Protein AF-0000000083137103 (afdb_homodimer)

Sequence (340 aa):
MAEPFTTYKLIVLYMAKHSKETLTNSQISEFILDRDYTDYFQLQKVLSELVETELLRKRTISNSSYYEITEEGKKTLSYFEKELSGEIKNEVKDYLQTHGGQVQERILTPADYYTTPQGNYAVRCQIIEKDMTVLDLTLAAPSREAAQAMCHSWAKKSQDIYGMLMGELIMAEPFTTYKLIVLYMAKHSKETLTNSQISEFILDRDYTDYFQLQKVLSELVETELLRKRTISNSSYYEITEEGKKTLSYFEKELSGEIKNEVKDYLQTHGGQVQERILTPADYYTTPQGNYAVRCQIIEKDMTVLDLTLAAPSREAAQAMCHSWAKKSQDIYGMLMGELI

pLDDT: mean 86.18, std 11.19, range [37.56, 97.69]

Organism: NCBI:txid40520

Nearest PDB structures (foldseek):
  7wjp-assembly1_A-2  TM=7.678E-01  e=1.258E-02  Listeria monocytogenes
  1tbx-assembly1_B  TM=6.871E-01  e=1.493E-02  Sulfolobus spindle-shaped virus 1
  2mh2-assembly1_A  TM=8.495E-01  e=2.302E-01  Mus musculus
  1sd4-assembly1_B  TM=5.311E-01  e=1.230E-01  Staphylococcus aureus
  2oqg-assembly1_D  TM=5.118E-01  e=1.459E-01  Rhodococcus jostii RHA1

Radius of gyration: 23.37 Å; Cα contacts (8 Å, |Δi|>4): 542; chains: 2; bounding box: 33×70×51 Å

Structure (mmCIF, N/CA/C/O backbone):
data_AF-0000000083137103-model_v1
#
loop_
_entity.id
_entity.type
_entity.pdbx_description
1 polymer 'DUF4364 family protein'
#
loop_
_atom_site.group_PDB
_atom_site.id
_atom_site.type_symbol
_atom_site.label_atom_id
_atom_site.label_alt_id
_atom_site.label_comp_id
_atom_site.label_asym_id
_atom_site.label_entity_id
_atom_site.label_seq_id
_atom_site.pdbx_PDB_ins_code
_atom_site.Cartn_x
_atom_site.Cartn_y
_atom_site.Cartn_z
_atom_site.occupancy
_atom_site.B_iso_or_equiv
_atom_site.auth_seq_id
_atom_site.auth_comp_id
_atom_site.auth_asym_id
_atom_site.auth_atom_id
_atom_site.pdbx_PDB_model_num
ATOM 1 N N . MET A 1 1 ? 17.897 21.725 24.713 1 37.56 1 MET A N 1
ATOM 2 C CA . MET A 1 1 ? 17.231 21.478 23.438 1 37.56 1 MET A CA 1
ATOM 3 C C . MET A 1 1 ? 16.254 20.312 23.551 1 37.56 1 MET A C 1
ATOM 5 O O . MET A 1 1 ? 16.553 19.307 24.198 1 37.56 1 MET A O 1
ATOM 9 N N . ALA A 1 2 ? 15.038 20.541 23.509 1 51.67 2 ALA A N 1
ATOM 10 C CA . ALA A 1 2 ? 14.084 19.468 23.774 1 51.67 2 ALA A CA 1
ATOM 11 C C . ALA A 1 2 ? 14.399 18.234 22.933 1 51.67 2 ALA A C 1
ATOM 13 O O . ALA A 1 2 ? 14.958 18.346 21.84 1 51.67 2 ALA A O 1
ATOM 14 N N . GLU A 1 3 ? 14.355 17.095 23.483 1 68.05 3 GLU A N 1
ATOM 15 C CA . GLU A 1 3 ? 14.537 15.832 22.774 1 68.05 3 GLU A CA 1
ATOM 16 C C . GLU A 1 3 ? 13.727 15.804 21.481 1 68.05 3 GLU A C 1
ATOM 18 O O . GLU A 1 3 ? 12.644 16.388 21.407 1 68.05 3 GLU A O 1
ATOM 23 N N . PRO A 1 4 ? 14.335 15.412 20.474 1 72.51 4 PRO A N 1
ATOM 24 C CA . PRO A 1 4 ? 13.695 15.41 19.157 1 72.51 4 PRO A CA 1
ATOM 25 C C . PRO A 1 4 ? 12.233 14.973 19.213 1 72.51 4 PRO A C 1
ATOM 27 O O . PRO A 1 4 ? 11.376 15.585 18.569 1 72.51 4 PRO A O 1
ATOM 30 N N . PHE A 1 5 ? 11.963 14.071 20.04 1 76.57 5 PHE A N 1
ATOM 31 C CA . PHE A 1 5 ? 10.604 13.557 20.161 1 76.57 5 PHE A CA 1
ATOM 32 C C . PHE A 1 5 ? 9.678 14.609 20.761 1 76.57 5 PHE A C 1
ATOM 34 O O . PHE A 1 5 ? 8.535 14.758 20.326 1 76.57 5 PHE A O 1
ATOM 41 N N . THR A 1 6 ? 10.203 15.397 21.667 1 84.8 6 THR A N 1
ATOM 42 C CA . THR A 1 6 ? 9.419 16.443 22.315 1 84.8 6 THR A CA 1
ATOM 43 C C . THR A 1 6 ? 9.142 17.589 21.346 1 84.8 6 THR A C 1
ATOM 45 O O . THR A 1 6 ? 8.046 18.154 21.341 1 84.8 6 THR A O 1
ATOM 48 N N . THR A 1 7 ? 10.09 17.805 20.604 1 88.07 7 THR A N 1
ATOM 49 C CA . THR A 1 7 ? 9.953 18.88 19.627 1 88.07 7 THR A CA 1
ATOM 50 C C . THR A 1 7 ? 8.865 18.55 18.61 1 88.07 7 THR A C 1
ATOM 52 O O . THR A 1 7 ? 8.044 19.405 18.271 1 88.07 7 THR A O 1
ATOM 55 N N . TYR A 1 8 ? 8.867 17.339 18.197 1 90.34 8 TYR A N 1
ATOM 56 C CA . TYR A 1 8 ? 7.879 16.901 17.218 1 90.34 8 TYR A CA 1
ATOM 57 C C . TYR A 1 8 ? 6.47 16.973 17.795 1 90.34 8 TYR A C 1
ATOM 59 O O . TYR A 1 8 ? 5.528 17.366 17.102 1 90.34 8 TYR A O 1
ATOM 67 N N . LYS A 1 9 ? 6.404 16.647 19.017 1 93.61 9 LYS A N 1
ATOM 68 C CA . LYS A 1 9 ? 5.116 16.73 19.7 1 93.61 9 LYS A CA 1
ATOM 69 C C . LYS A 1 9 ? 4.614 18.17 19.752 1 93.61 9 LYS A C 1
ATOM 71 O O . LYS A 1 9 ? 3.434 18.431 19.508 1 93.61 9 LYS A O 1
ATOM 76 N N . LEU A 1 10 ? 5.461 19 20.068 1 94.67 10 LEU A N 1
ATOM 77 C CA . LEU A 1 10 ? 5.104 20.411 20.173 1 94.67 10 LEU A CA 1
ATOM 78 C C . LEU A 1 10 ? 4.677 20.966 18.819 1 94.67 10 LEU A C 1
ATOM 80 O O . LEU A 1 10 ? 3.752 21.778 18.74 1 94.67 10 LEU A O 1
ATOM 84 N N . ILE A 1 11 ? 5.353 20.522 17.826 1 94.92 11 ILE A N 1
ATOM 85 C CA . ILE A 1 11 ? 5.012 20.977 16.483 1 94.92 11 ILE A CA 1
ATOM 86 C C . ILE A 1 11 ? 3.59 20.54 16.136 1 94.92 11 ILE A C 1
ATOM 88 O O . ILE A 1 11 ? 2.787 21.342 15.653 1 94.92 11 ILE A O 1
ATOM 92 N N . VAL A 1 12 ? 3.279 19.313 16.382 1 95.07 12 VAL A N 1
ATOM 93 C CA . VAL A 1 12 ? 1.962 18.758 16.086 1 95.07 12 VAL A CA 1
ATOM 94 C C . VAL A 1 12 ? 0.894 19.51 16.877 1 95.07 12 VAL A C 1
ATOM 96 O O . VAL A 1 12 ? -0.152 19.869 16.333 1 95.07 12 VAL A O 1
ATOM 99 N N . LEU A 1 13 ? 1.145 19.752 18.146 1 95.84 13 LEU A N 1
ATOM 100 C CA . LEU A 1 13 ? 0.209 20.488 18.988 1 95.84 13 LEU A CA 1
ATOM 101 C C . LEU A 1 13 ? 0.005 21.905 18.464 1 95.84 13 LEU A C 1
ATOM 103 O O . LEU A 1 13 ? -1.116 22.418 18.466 1 95.84 13 LEU A O 1
ATOM 107 N N . TYR A 1 14 ? 1.054 22.465 18.087 1 95.5 14 TYR A N 1
ATOM 108 C CA . TYR A 1 14 ? 0.992 23.821 17.554 1 95.5 14 TYR A CA 1
ATOM 109 C C . TYR A 1 14 ? 0.159 23.869 16.279 1 95.5 14 TYR A C 1
ATOM 111 O O . TYR A 1 14 ? -0.639 24.789 16.085 1 95.5 14 TYR A O 1
ATOM 119 N N . MET A 1 15 ? 0.353 22.914 15.382 1 94.02 15 MET A N 1
ATOM 120 C CA . MET A 1 15 ? -0.441 22.805 14.161 1 94.02 15 MET A CA 1
ATOM 121 C C . MET A 1 15 ? -1.925 22.672 14.487 1 94.02 15 MET A C 1
ATOM 123 O O . MET A 1 15 ? -2.757 23.371 13.907 1 94.02 15 MET A O 1
ATOM 127 N N . ALA A 1 16 ? -2.217 21.762 15.364 1 92.92 16 ALA A N 1
ATOM 128 C CA . ALA A 1 16 ? -3.604 21.482 15.73 1 92.92 16 ALA A CA 1
ATOM 129 C C . ALA A 1 16 ? -4.267 22.71 16.347 1 92.92 16 ALA A C 1
ATOM 131 O O . ALA A 1 16 ? -5.446 22.976 16.102 1 92.92 16 ALA A O 1
ATOM 132 N N . LYS A 1 17 ? -3.562 23.431 17.13 1 93.44 17 LYS A N 1
ATOM 133 C CA . LYS A 1 17 ? -4.086 24.622 17.792 1 93.44 17 LYS A CA 1
ATOM 134 C C . LYS A 1 17 ? -4.43 25.709 16.777 1 93.44 17 LYS A C 1
ATOM 136 O O . LYS A 1 17 ? -5.405 26.443 16.951 1 93.44 17 LYS A O 1
ATOM 141 N N . HIS A 1 18 ? -3.689 25.789 15.779 1 90.69 18 HIS A N 1
ATOM 142 C CA . HIS A 1 18 ? -3.819 26.927 14.877 1 90.69 18 HIS A CA 1
ATOM 143 C C . HIS A 1 18 ? -4.565 26.539 13.605 1 90.69 18 HIS A C 1
ATOM 145 O O . HIS A 1 18 ? -4.746 27.367 12.708 1 90.69 18 HIS A O 1
ATOM 151 N N . SER A 1 19 ? -4.844 25.294 13.548 1 87.71 19 SER A N 1
ATOM 152 C CA . SER A 1 19 ? -5.663 24.871 12.417 1 87.71 19 SER A CA 1
ATOM 153 C C . SER A 1 19 ? -7.117 25.295 12.598 1 87.71 19 SER A C 1
ATOM 155 O O . SER A 1 19 ? -7.647 25.252 13.71 1 87.71 19 SER A O 1
ATOM 157 N N . LYS A 1 20 ? -7.658 25.84 11.62 1 76.91 20 LYS A N 1
ATOM 158 C CA . LYS A 1 20 ? -9.053 26.266 11.681 1 76.91 20 LYS A CA 1
ATOM 159 C C . LYS A 1 20 ? -9.993 25.066 11.744 1 76.91 20 LYS A C 1
ATOM 161 O O . LYS A 1 20 ? -11.105 25.168 12.266 1 76.91 20 LYS A O 1
ATOM 166 N N . GLU A 1 21 ? -9.56 24.017 11.255 1 76.79 21 GLU A N 1
ATOM 167 C CA . GLU A 1 21 ? -10.34 22.783 11.226 1 76.79 21 GLU A CA 1
ATOM 168 C C . GLU A 1 21 ? -9.527 21.605 11.755 1 76.79 21 GLU A C 1
ATOM 170 O O . GLU A 1 21 ? -8.363 21.764 12.128 1 76.79 21 GLU A O 1
ATOM 175 N N . THR A 1 22 ? -10.151 20.428 11.872 1 82.37 22 THR A N 1
ATOM 176 C CA . THR A 1 22 ? -9.458 19.213 12.284 1 82.37 22 THR A CA 1
ATOM 177 C C . THR A 1 22 ? -8.374 18.839 11.277 1 82.37 22 THR A C 1
ATOM 179 O O . THR A 1 22 ? -8.502 19.127 10.085 1 82.37 22 THR A O 1
ATOM 182 N N . LEU A 1 23 ? -7.282 18.349 11.819 1 85.93 23 LEU A N 1
ATOM 183 C CA . LEU A 1 23 ? -6.172 17.946 10.963 1 85.93 23 LEU A CA 1
ATOM 184 C C . LEU A 1 23 ? -6.229 16.451 10.667 1 85.93 23 LEU A C 1
ATOM 186 O O . LEU A 1 23 ? -6.524 15.649 11.555 1 85.93 23 LEU A O 1
ATOM 190 N N . THR A 1 24 ? -6.028 16.198 9.408 1 81.79 24 THR A N 1
ATOM 191 C CA . THR A 1 24 ? -5.92 14.788 9.049 1 81.79 24 THR A CA 1
ATOM 192 C C . THR A 1 24 ? -4.485 14.296 9.216 1 81.79 24 THR A C 1
ATOM 194 O O . THR A 1 24 ? -3.552 15.099 9.286 1 81.79 24 THR A O 1
ATOM 197 N N . ASN A 1 25 ? -4.329 12.981 9.277 1 81.88 25 ASN A N 1
ATOM 198 C CA . ASN A 1 25 ? -3.002 12.378 9.319 1 81.88 25 ASN A CA 1
ATOM 199 C C . ASN A 1 25 ? -2.158 12.796 8.118 1 81.8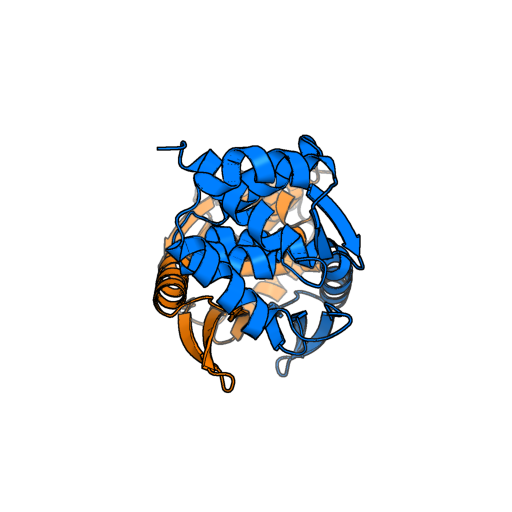8 25 ASN A C 1
ATOM 201 O O . ASN A 1 25 ? -0.958 13.043 8.253 1 81.88 25 ASN A O 1
ATOM 205 N N . SER A 1 26 ? -2.755 12.902 6.995 1 78.37 26 SER A N 1
ATOM 206 C CA . SER A 1 26 ? -2.043 13.242 5.767 1 78.37 26 SER A CA 1
ATOM 207 C C . SER A 1 26 ? -1.485 14.66 5.827 1 78.37 26 SER A C 1
ATOM 209 O O . SER A 1 26 ? -0.371 14.914 5.363 1 78.37 26 SER A O 1
ATOM 211 N N . GLN A 1 27 ? -2.216 15.548 6.331 1 80.85 27 GLN A N 1
ATOM 212 C CA . GLN A 1 27 ? -1.778 16.935 6.455 1 80.85 27 GLN A CA 1
ATOM 213 C C . GLN A 1 27 ? -0.593 17.054 7.409 1 80.85 27 GLN A C 1
ATOM 215 O O . GLN A 1 27 ? 0.398 17.718 7.097 1 80.85 27 GLN A O 1
ATOM 220 N N . ILE A 1 28 ? -0.77 16.383 8.496 1 88.29 28 ILE A N 1
ATOM 221 C CA . ILE A 1 28 ? 0.303 16.421 9.483 1 88.29 28 ILE A CA 1
ATOM 222 C C . ILE A 1 28 ? 1.557 15.766 8.909 1 88.29 28 ILE A C 1
ATOM 224 O O . ILE A 1 28 ? 2.655 16.318 9.01 1 88.29 28 ILE A O 1
ATOM 228 N N . SER A 1 29 ? 1.404 14.689 8.3 1 84.48 29 SER A N 1
ATOM 229 C CA . SER A 1 29 ? 2.511 13.934 7.722 1 84.48 29 SER A CA 1
ATOM 230 C C . SER A 1 29 ? 3.208 14.729 6.623 1 84.48 29 SER A C 1
ATOM 232 O O . SER A 1 29 ? 4.439 14.76 6.558 1 84.48 29 SER A O 1
ATOM 234 N N . GLU A 1 30 ? 2.464 15.316 5.798 1 81.25 30 GLU A N 1
ATOM 235 C CA . GLU A 1 30 ? 3.039 16.107 4.714 1 81.25 30 GLU A CA 1
ATOM 236 C C . GLU A 1 30 ? 3.958 17.198 5.254 1 81.25 30 GLU A C 1
ATOM 238 O O . GLU A 1 30 ? 5.069 17.386 4.753 1 81.25 30 GLU A O 1
ATOM 243 N N . PHE A 1 31 ? 3.507 17.907 6.225 1 86.17 31 PHE A N 1
ATOM 244 C CA . PHE A 1 31 ? 4.275 19.006 6.798 1 86.17 31 PHE A CA 1
ATOM 245 C C . PHE A 1 31 ? 5.554 18.491 7.448 1 86.17 31 PHE A C 1
ATOM 247 O O . PHE A 1 31 ? 6.64 19.015 7.193 1 86.17 31 PHE A O 1
ATOM 254 N N . ILE A 1 32 ? 5.443 17.504 8.279 1 88.52 32 ILE A N 1
ATOM 255 C CA . ILE A 1 32 ? 6.538 17 9.101 1 88.52 32 ILE A CA 1
ATOM 256 C C . ILE A 1 32 ? 7.563 16.292 8.219 1 88.52 32 ILE A C 1
ATOM 258 O O . ILE A 1 32 ? 8.77 16.478 8.387 1 88.52 32 ILE A O 1
ATOM 262 N N . LEU A 1 33 ? 7.115 15.593 7.313 1 81.58 33 LEU A N 1
ATOM 263 C CA . LEU A 1 33 ? 7.996 14.78 6.483 1 81.58 33 LEU A CA 1
ATOM 264 C C . LEU A 1 33 ? 8.695 15.636 5.431 1 81.58 33 LEU A C 1
ATOM 266 O O . LEU A 1 33 ? 9.866 15.411 5.119 1 81.58 33 LEU A O 1
ATOM 270 N N . ASP A 1 34 ? 8.042 16.562 4.929 1 77.73 34 ASP A N 1
ATOM 271 C CA . ASP A 1 34 ? 8.607 17.45 3.917 1 77.73 34 ASP A CA 1
ATOM 272 C C . ASP A 1 34 ? 9.808 18.216 4.469 1 77.73 34 ASP A C 1
ATOM 274 O O . ASP A 1 34 ? 10.746 18.525 3.731 1 77.73 34 ASP A O 1
ATOM 278 N N . ARG A 1 35 ? 9.689 18.449 5.656 1 82.4 35 ARG A N 1
ATOM 279 C CA . ARG A 1 35 ? 10.738 19.253 6.275 1 82.4 35 ARG A CA 1
ATOM 280 C C . ARG A 1 35 ? 11.744 18.371 7.007 1 82.4 35 ARG A C 1
ATOM 282 O O . ARG A 1 35 ? 12.652 18.875 7.67 1 82.4 35 ARG A O 1
ATOM 289 N N . ASP A 1 36 ? 11.56 17.121 6.908 1 80.35 36 ASP A N 1
ATOM 290 C CA . ASP A 1 36 ? 12.463 16.094 7.42 1 80.35 36 ASP A CA 1
ATOM 291 C C . ASP A 1 36 ? 12.634 16.216 8.932 1 80.35 36 ASP A C 1
ATOM 293 O O . ASP A 1 36 ? 13.743 16.073 9.45 1 80.35 36 ASP A O 1
ATOM 297 N N . TYR A 1 37 ? 11.565 16.621 9.506 1 82.71 37 TYR A N 1
ATOM 298 C CA . TYR A 1 37 ? 11.629 16.656 10.963 1 82.71 37 TYR A CA 1
ATOM 299 C C . TYR A 1 37 ? 11.763 15.251 11.537 1 82.71 37 TYR A C 1
ATOM 301 O O . TYR A 1 37 ? 12.477 15.04 12.52 1 82.71 37 TYR A O 1
ATOM 309 N N . THR A 1 38 ? 11.102 14.355 10.978 1 84.68 38 THR A N 1
ATOM 310 C CA . THR A 1 38 ? 11.159 12.947 11.355 1 84.68 38 THR A CA 1
ATOM 311 C C . THR A 1 38 ? 10.596 12.066 10.243 1 84.68 38 THR A C 1
ATOM 313 O O . THR A 1 38 ? 10.258 12.559 9.165 1 84.68 38 THR A O 1
ATOM 316 N N . ASP A 1 39 ? 10.63 10.763 10.538 1 80.39 39 ASP A N 1
ATOM 317 C CA . ASP A 1 39 ? 10.067 9.852 9.547 1 80.39 39 ASP A CA 1
ATOM 318 C C . ASP A 1 39 ? 8.65 9.431 9.931 1 80.39 39 ASP A C 1
ATOM 320 O O . ASP A 1 39 ? 8.161 9.785 11.005 1 80.39 39 ASP A O 1
ATOM 324 N N . TYR A 1 40 ? 7.949 8.832 8.936 1 79.66 40 TYR A N 1
ATOM 325 C CA . TYR A 1 40 ? 6.534 8.511 9.085 1 79.66 40 TYR A CA 1
ATOM 326 C C . TYR A 1 40 ? 6.298 7.645 10.317 1 79.66 40 TYR A C 1
ATOM 328 O O . TYR A 1 40 ? 5.367 7.891 11.087 1 79.66 40 TYR A O 1
ATOM 336 N N . PHE A 1 41 ? 7.159 6.671 10.539 1 77.05 41 PHE A N 1
ATOM 337 C CA . PHE A 1 41 ? 6.978 5.747 11.652 1 77.05 41 PHE A CA 1
ATOM 338 C C . PHE A 1 41 ? 7.047 6.483 12.984 1 77.05 41 PHE A C 1
ATOM 340 O O . PHE A 1 41 ? 6.216 6.26 13.867 1 77.05 41 PHE A O 1
ATOM 347 N N . GLN A 1 42 ? 8.007 7.305 13.106 1 84.42 42 GLN A N 1
ATOM 348 C CA . GLN A 1 42 ? 8.17 8.081 14.331 1 84.42 42 GLN A CA 1
ATOM 349 C C . GLN A 1 42 ? 7.008 9.05 14.526 1 84.42 42 GLN A C 1
ATOM 351 O O . GLN A 1 42 ? 6.568 9.282 15.655 1 84.42 42 GLN A O 1
ATOM 356 N N . LEU A 1 43 ? 6.523 9.597 13.461 1 90.29 43 LEU A N 1
ATOM 357 C CA . LEU A 1 43 ? 5.387 10.507 13.548 1 90.29 43 LEU A CA 1
ATOM 358 C C . LEU A 1 43 ? 4.148 9.782 14.063 1 90.29 43 LEU A C 1
ATOM 360 O O . LEU A 1 43 ? 3.393 10.329 14.87 1 90.29 43 LEU A O 1
ATOM 364 N N . GLN A 1 44 ? 3.974 8.573 13.605 1 85.28 44 GLN A N 1
ATOM 365 C CA . GLN A 1 44 ? 2.813 7.805 14.044 1 85.28 44 GLN A CA 1
ATOM 366 C C . GLN A 1 44 ? 2.864 7.54 15.546 1 85.28 44 GLN A C 1
ATOM 368 O O . GLN A 1 44 ? 1.838 7.597 16.227 1 85.28 44 GLN A O 1
ATOM 373 N N . LYS A 1 45 ? 4.026 7.275 16.015 1 87.37 45 LYS A N 1
ATOM 374 C CA . LYS A 1 45 ? 4.222 7.088 17.45 1 87.37 45 LYS A CA 1
ATOM 375 C C . LYS A 1 45 ? 3.893 8.364 18.22 1 87.37 45 LYS A C 1
ATOM 377 O O . LYS A 1 45 ? 3.268 8.31 19.281 1 87.37 45 LYS A O 1
ATOM 382 N N . VAL A 1 46 ? 4.29 9.431 17.677 1 93.14 46 VAL A N 1
ATOM 383 C CA . VAL A 1 46 ? 4.036 10.735 18.281 1 93.14 46 VAL A CA 1
ATOM 384 C C . VAL A 1 46 ? 2.531 10.981 18.365 1 93.14 46 VAL A C 1
ATOM 386 O O . VAL A 1 46 ? 2.016 11.359 19.42 1 93.14 46 VAL A O 1
ATOM 389 N N . LEU A 1 47 ? 1.822 10.758 17.299 1 92.63 47 LEU A N 1
ATOM 390 C CA . LEU A 1 47 ? 0.382 10.987 17.254 1 92.63 47 LEU A CA 1
ATOM 391 C C . LEU A 1 47 ? -0.346 10.065 18.226 1 92.63 47 LEU A C 1
ATOM 393 O O . LEU A 1 47 ? -1.264 10.495 18.927 1 92.63 47 LEU A O 1
ATOM 397 N N . SER A 1 48 ? 0.051 8.839 18.247 1 90.98 48 SER A N 1
ATOM 398 C CA . SER A 1 48 ? -0.545 7.869 19.16 1 90.98 48 SER A CA 1
ATOM 399 C C . SER A 1 48 ? -0.339 8.279 20.614 1 90.98 48 SER A C 1
ATOM 401 O O . SER A 1 48 ? -1.26 8.181 21.428 1 90.98 48 SER A O 1
ATOM 403 N N . GLU A 1 49 ? 0.821 8.704 20.919 1 94.77 49 GLU A N 1
ATOM 404 C CA . GLU A 1 49 ? 1.132 9.131 22.28 1 94.77 49 GLU A CA 1
ATOM 405 C C . GLU A 1 49 ? 0.313 10.357 22.675 1 94.77 49 GLU A C 1
ATOM 407 O O . GLU A 1 49 ? -0.174 10.447 23.803 1 94.77 49 GLU A O 1
ATOM 412 N N . LEU A 1 50 ? 0.191 11.289 21.807 1 96.16 50 LEU A N 1
A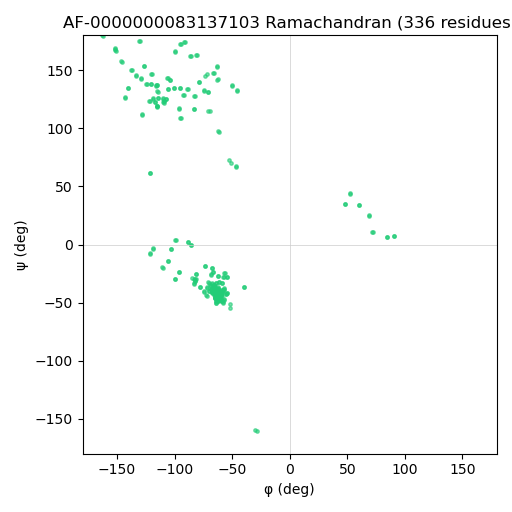TOM 413 C CA . LEU A 1 50 ? -0.563 12.508 22.077 1 96.16 50 LEU A CA 1
ATOM 414 C C . LEU A 1 50 ? -2.039 12.197 22.3 1 96.16 50 LEU A C 1
ATOM 416 O O . LEU A 1 50 ? -2.7 12.852 23.109 1 96.16 50 LEU A O 1
ATOM 420 N N . VAL A 1 51 ? -2.528 11.171 21.598 1 95.18 51 VAL A N 1
ATOM 421 C CA . VAL A 1 51 ? -3.913 10.748 21.78 1 95.18 51 VAL A CA 1
ATOM 422 C C . VAL A 1 51 ? -4.054 9.994 23.1 1 95.18 51 VAL A C 1
ATOM 424 O O . VAL A 1 51 ? -4.999 10.229 23.858 1 95.18 51 VAL A O 1
ATOM 427 N N . GLU A 1 52 ? -3.087 9.196 23.37 1 94.85 52 GLU A N 1
ATOM 428 C CA . GLU A 1 52 ? -3.112 8.395 24.59 1 94.85 52 GLU A CA 1
ATOM 429 C C . GLU A 1 52 ? -3.035 9.278 25.832 1 94.85 52 GLU A C 1
ATOM 431 O O . GLU A 1 52 ? -3.646 8.971 26.858 1 94.85 52 GLU A O 1
ATOM 436 N N . THR A 1 53 ? -2.265 10.296 25.72 1 94.99 53 THR A N 1
ATOM 437 C CA . THR A 1 53 ? -2.089 11.195 26.855 1 94.99 53 THR A CA 1
ATOM 438 C C . THR A 1 53 ? -3.158 12.284 26.853 1 94.99 53 THR A C 1
ATOM 440 O O . THR A 1 53 ? -3.075 13.244 27.623 1 94.99 53 THR A O 1
ATOM 443 N N . GLU A 1 54 ? -4.082 12.221 25.888 1 95.97 54 GLU A N 1
ATOM 444 C CA . GLU A 1 54 ? -5.269 13.064 25.782 1 95.97 54 GLU A CA 1
ATOM 445 C C . GLU A 1 54 ? -4.894 14.506 25.449 1 95.97 54 GLU A C 1
ATOM 447 O O . GLU A 1 54 ? -5.565 15.444 25.884 1 95.97 54 GLU A O 1
ATOM 452 N N . LEU A 1 55 ? -3.789 14.696 24.867 1 96.51 55 LEU A N 1
ATOM 453 C CA . LEU A 1 55 ? -3.415 16.021 24.384 1 96.51 55 LEU A CA 1
ATOM 454 C C . LEU A 1 55 ? -4.024 16.291 23.012 1 96.51 55 LEU A C 1
ATOM 456 O O . LEU A 1 55 ? -4.22 17.448 22.632 1 96.51 55 LEU A O 1
ATOM 460 N N . LEU A 1 56 ? -4.203 15.207 22.297 1 96.11 56 LEU A N 1
ATOM 461 C CA . LEU A 1 56 ? -4.962 15.223 21.051 1 96.11 56 LEU A CA 1
ATOM 462 C C . LEU A 1 56 ? -6.166 14.291 21.137 1 96.11 56 LEU A C 1
ATOM 464 O O . LEU A 1 56 ? -6.146 13.31 21.883 1 96.11 56 LEU A O 1
ATOM 468 N N . ARG A 1 57 ? -7.217 14.699 20.451 1 94.29 57 ARG A N 1
ATOM 469 C CA . ARG A 1 57 ? -8.367 13.826 20.239 1 94.29 57 ARG A CA 1
ATOM 470 C C . ARG A 1 57 ? -8.431 13.347 18.792 1 94.29 57 ARG A C 1
ATOM 472 O O . ARG A 1 57 ? -8.299 14.146 17.862 1 94.29 57 ARG A O 1
ATOM 479 N N . LYS A 1 58 ? -8.484 12.033 18.702 1 90.59 58 LYS A N 1
ATOM 480 C CA . LYS A 1 58 ? -8.631 11.415 17.388 1 90.59 58 LYS A CA 1
ATOM 481 C C . LYS A 1 58 ? -10.092 11.083 17.097 1 90.59 58 LYS A C 1
ATOM 483 O O . LYS A 1 58 ? -10.76 10.437 17.908 1 90.59 58 LYS A O 1
ATOM 488 N N . ARG A 1 59 ? -10.609 11.708 16.104 1 84.95 59 ARG A N 1
ATOM 489 C CA . ARG A 1 59 ? -11.942 11.363 15.623 1 84.95 59 ARG A CA 1
ATOM 490 C C . ARG A 1 59 ? -11.873 10.667 14.268 1 84.95 59 ARG A C 1
ATOM 492 O O . ARG A 1 59 ? -11.132 11.097 13.381 1 84.95 59 ARG A O 1
ATOM 499 N N . THR A 1 60 ? -12.41 9.503 14.281 1 75.33 60 THR A N 1
ATOM 500 C CA . THR A 1 60 ? -12.43 8.769 13.021 1 75.33 60 THR A CA 1
ATOM 501 C C . THR A 1 60 ? -13.748 8.993 12.285 1 75.33 60 THR A C 1
ATOM 503 O O . THR A 1 60 ? -14.819 8.692 12.815 1 75.33 60 THR A O 1
ATOM 506 N N . ILE A 1 61 ? -13.732 9.718 11.222 1 68.98 61 ILE A N 1
ATOM 507 C CA . ILE A 1 61 ? -14.902 9.925 10.375 1 68.98 61 ILE A CA 1
ATOM 508 C C . ILE A 1 61 ? -14.711 9.2 9.045 1 68.98 61 ILE A C 1
ATOM 510 O O . ILE A 1 61 ? -13.781 9.504 8.293 1 68.98 61 ILE A O 1
ATOM 514 N N . SER A 1 62 ? -15.662 8.323 8.646 1 66.28 62 SER A N 1
ATOM 515 C CA . SER A 1 62 ? -15.602 7.58 7.391 1 66.28 62 SER A CA 1
ATOM 516 C C . SER A 1 62 ? -14.234 6.935 7.195 1 66.28 62 SER A C 1
ATOM 518 O O . SER A 1 62 ? -13.602 7.113 6.152 1 66.28 62 SER A O 1
ATOM 520 N N . ASN A 1 63 ? -13.555 6.477 8.236 1 65.16 63 ASN A N 1
ATOM 521 C CA . ASN A 1 63 ? -12.315 5.708 8.226 1 65.16 63 ASN A CA 1
ATOM 522 C C . ASN A 1 63 ? -11.093 6.617 8.119 1 65.16 63 ASN A C 1
ATOM 524 O O . ASN A 1 63 ? -9.984 6.145 7.864 1 65.16 63 ASN A O 1
ATOM 528 N N . SER A 1 64 ? -11.368 7.86 8.195 1 69.2 64 SER A N 1
ATOM 529 C CA . SER A 1 64 ? -10.264 8.812 8.255 1 69.2 64 SER A CA 1
ATOM 530 C C . SER A 1 64 ? -10.067 9.343 9.671 1 69.2 64 SER A C 1
ATOM 532 O O . SER A 1 64 ? -11.035 9.51 10.416 1 69.2 64 SER A O 1
ATOM 534 N N . SER A 1 65 ? -8.795 9.458 9.905 1 75.99 65 SER A N 1
ATOM 535 C CA . SER A 1 65 ? -8.462 9.971 11.229 1 75.99 65 SER A CA 1
ATOM 536 C C . SER A 1 65 ? -8.312 11.489 11.213 1 75.99 65 SER A C 1
ATOM 538 O O . SER A 1 65 ? -7.608 12.039 10.364 1 75.99 65 SER A O 1
ATOM 540 N N . TYR A 1 66 ? -9.016 12.136 12.125 1 83.47 66 TYR A N 1
ATOM 541 C CA . TYR A 1 66 ? -8.93 13.573 12.36 1 83.47 66 TYR A CA 1
ATOM 542 C C . TYR A 1 66 ? -8.395 13.867 13.756 1 83.47 66 TYR A C 1
ATOM 544 O O . TYR A 1 66 ? -8.768 13.199 14.724 1 83.47 66 TYR A O 1
ATOM 552 N N . TYR A 1 67 ? -7.507 14.83 13.716 1 89.98 67 TYR A N 1
ATOM 553 C CA . TYR A 1 67 ? -6.888 15.162 14.994 1 89.98 67 TYR A CA 1
ATOM 554 C C . TYR A 1 67 ? -7.262 16.573 15.431 1 89.98 67 TYR A C 1
ATOM 556 O O . TYR A 1 67 ? -7.291 17.496 14.614 1 89.98 67 TYR A O 1
ATOM 564 N N . GLU A 1 68 ? -7.678 16.658 16.693 1 92.56 68 GLU A N 1
ATOM 565 C CA . GLU A 1 68 ? -7.988 17.94 17.318 1 92.56 68 GLU A CA 1
ATOM 566 C C . GLU A 1 68 ? -7.268 18.09 18.656 1 92.56 68 GLU A C 1
ATOM 568 O O . GLU A 1 68 ? -7.171 17.132 19.425 1 92.56 68 GLU A O 1
ATOM 573 N N . ILE A 1 69 ? -6.824 19.307 18.936 1 94.73 69 ILE A N 1
ATOM 574 C CA . ILE A 1 69 ? -6.147 19.551 20.205 1 94.73 69 ILE A CA 1
ATOM 575 C C . ILE A 1 69 ? -7.178 19.677 21.324 1 94.73 69 ILE A C 1
ATOM 577 O O . ILE A 1 69 ? -8.249 20.258 21.128 1 94.73 69 ILE A O 1
ATOM 581 N N . THR A 1 70 ? -6.844 19.096 22.469 1 96.14 70 THR A N 1
ATOM 582 C CA . THR A 1 70 ? -7.714 19.185 23.636 1 96.14 70 THR A CA 1
ATOM 583 C C . THR A 1 70 ? -7.343 20.388 24.497 1 96.14 70 THR A C 1
ATOM 585 O O . THR A 1 70 ? -6.365 21.084 24.213 1 96.14 70 THR A O 1
ATOM 588 N N . GLU A 1 71 ? -8.174 20.632 25.551 1 96.11 71 GLU A N 1
ATOM 589 C CA . GLU A 1 71 ? -7.844 21.701 26.489 1 96.11 71 GLU A CA 1
ATOM 590 C C . GLU A 1 71 ? -6.522 21.425 27.198 1 96.11 71 GLU A C 1
ATOM 592 O O . GLU A 1 71 ? -5.732 22.342 27.429 1 96.11 71 GLU A O 1
ATOM 597 N N . GLU A 1 72 ? -6.329 20.171 27.473 1 96.25 72 GLU A N 1
ATOM 598 C CA . GLU A 1 72 ? -5.071 19.774 28.098 1 96.25 72 GLU A CA 1
ATOM 599 C C . GLU A 1 72 ? -3.895 19.972 27.146 1 96.25 72 GLU A C 1
ATOM 601 O O . GLU A 1 72 ? -2.81 20.378 27.567 1 96.25 72 GLU A O 1
ATOM 606 N N . GLY A 1 73 ? -4.098 19.689 25.902 1 96.64 73 GLY A N 1
ATOM 607 C CA . GLY A 1 73 ? -3.081 19.93 24.892 1 96.64 73 GLY A CA 1
ATOM 608 C C . GLY A 1 73 ? -2.72 21.396 24.746 1 96.64 73 GLY A C 1
ATOM 609 O O . GLY A 1 73 ? -1.541 21.744 24.646 1 96.64 73 GLY A O 1
ATOM 610 N N . LYS A 1 74 ? -3.71 22.229 24.848 1 96.13 74 LYS A N 1
ATOM 611 C CA . LYS A 1 74 ? -3.495 23.67 24.762 1 96.13 74 LYS A CA 1
ATOM 612 C C . LYS A 1 74 ? -2.661 24.172 25.937 1 96.13 74 LYS A C 1
ATOM 614 O O . LYS A 1 74 ? -1.758 24.992 25.759 1 96.13 74 LYS A O 1
ATOM 619 N N . LYS A 1 75 ? -3.024 23.671 27.067 1 95.74 75 LYS A N 1
ATOM 620 C CA . LYS A 1 75 ? -2.301 24.056 28.275 1 95.74 75 LYS A CA 1
ATOM 621 C C . LYS A 1 75 ? -0.835 23.638 28.195 1 95.74 75 LYS A C 1
ATOM 623 O O . LYS A 1 75 ? 0.059 24.428 28.505 1 95.74 75 LYS A O 1
ATOM 628 N N . THR A 1 76 ? -0.663 22.435 27.804 1 93.96 76 THR A N 1
ATOM 629 C CA . THR A 1 76 ? 0.693 21.916 27.671 1 93.96 76 THR A CA 1
ATOM 630 C C . THR A 1 76 ? 1.501 22.76 26.69 1 93.96 76 THR A C 1
ATOM 632 O O . THR A 1 76 ? 2.65 23.112 26.965 1 93.96 76 THR A O 1
ATOM 635 N N . LEU A 1 77 ? 0.923 23.02 25.554 1 95.07 77 LEU A N 1
ATOM 636 C CA . LEU A 1 77 ? 1.589 23.831 24.541 1 95.07 77 LEU A CA 1
ATOM 637 C C . LEU A 1 77 ? 1.957 25.202 25.098 1 95.07 77 LEU A C 1
ATOM 639 O O . LEU A 1 77 ? 3.034 25.727 24.806 1 95.07 77 LEU A O 1
ATOM 643 N N . SER A 1 78 ? 1.153 25.809 25.88 1 94.24 78 SER A N 1
ATOM 644 C CA . SER A 1 78 ? 1.391 27.14 26.429 1 94.24 78 SER A CA 1
ATOM 645 C C . SER A 1 78 ? 2.635 27.16 27.311 1 94.24 78 SER A C 1
ATOM 647 O O . SER A 1 78 ? 3.344 28.167 27.371 1 94.24 78 SER A O 1
ATOM 649 N N . TYR A 1 79 ? 2.922 25.987 27.867 1 93.01 79 TYR A N 1
ATOM 650 C CA . TYR A 1 79 ? 4.076 25.901 28.755 1 93.01 79 TYR A CA 1
ATOM 651 C C . TYR A 1 79 ? 5.367 25.753 27.959 1 93.01 79 TYR A C 1
ATOM 653 O O . TYR A 1 79 ? 6.426 26.217 28.389 1 93.01 79 TYR A O 1
ATOM 661 N N . PHE A 1 80 ? 5.253 25.234 26.795 1 90.9 80 PHE A N 1
ATOM 662 C CA . PHE A 1 80 ? 6.471 24.833 26.102 1 90.9 80 PHE A CA 1
ATOM 663 C C . PHE A 1 80 ? 6.6 25.559 24.768 1 90.9 80 PHE A C 1
ATOM 665 O O . PHE A 1 80 ? 7.601 25.405 24.065 1 90.9 80 PHE A O 1
ATOM 672 N N . GLU A 1 81 ? 5.648 26.256 24.347 1 88.97 81 GLU A N 1
ATOM 673 C CA . GLU A 1 81 ? 5.599 26.876 23.026 1 88.97 81 GLU A CA 1
ATOM 674 C C . GLU A 1 81 ? 6.834 27.738 22.775 1 88.97 81 GLU A C 1
ATOM 676 O O . GLU A 1 81 ? 7.261 27.9 21.63 1 88.97 81 GLU A O 1
ATOM 681 N N . LYS A 1 82 ? 7.439 28.268 23.826 1 90.35 82 LYS A N 1
ATOM 682 C CA . LYS A 1 82 ? 8.633 29.099 23.699 1 90.35 82 LYS A CA 1
ATOM 683 C C . LYS A 1 82 ? 9.823 28.28 23.206 1 90.35 82 LYS A C 1
ATOM 685 O O . LYS A 1 82 ? 10.8 28.837 22.702 1 90.35 82 LYS A O 1
ATOM 690 N N . GLU A 1 83 ? 9.68 27.011 23.402 1 89.81 83 GLU A N 1
ATOM 691 C CA . GLU A 1 83 ? 10.743 26.116 22.954 1 89.81 83 GLU A CA 1
ATOM 692 C C . GLU A 1 83 ? 10.742 25.974 21.435 1 89.81 83 GLU A C 1
ATOM 694 O O . GLU A 1 83 ? 11.729 25.527 20.847 1 89.81 83 GLU A O 1
ATOM 699 N N . LEU A 1 84 ? 9.644 26.315 20.739 1 90.78 84 LEU A N 1
ATOM 700 C CA . LEU A 1 84 ? 9.571 26.299 19.283 1 90.78 84 LEU A CA 1
ATOM 701 C C . LEU A 1 84 ? 10.161 27.575 18.694 1 90.78 84 LEU A C 1
ATOM 703 O O . LEU A 1 84 ? 9.801 28.679 19.108 1 90.78 84 LEU A O 1
ATOM 707 N N . SER A 1 85 ? 11.054 27.36 17.795 1 90.21 85 SER A N 1
ATOM 708 C CA . SER A 1 85 ? 11.656 28.528 17.16 1 90.21 85 SER A CA 1
ATOM 709 C C . SER A 1 85 ? 10.618 29.334 16.387 1 90.21 85 SER A C 1
ATOM 711 O O . SER A 1 85 ? 9.607 28.788 15.94 1 90.21 85 SER A O 1
ATOM 713 N N . GLY A 1 86 ? 10.806 30.612 16.215 1 92.57 86 GLY A N 1
ATOM 714 C CA . GLY A 1 86 ? 9.935 31.449 15.404 1 92.57 86 GLY A CA 1
ATOM 715 C C . GLY A 1 86 ? 9.842 30.99 13.961 1 92.57 86 GLY A C 1
ATOM 716 O O . GLY A 1 86 ? 8.783 31.095 13.338 1 92.57 86 GLY A O 1
ATOM 717 N N . GLU A 1 87 ? 10.921 30.473 13.556 1 92.38 87 GLU A N 1
ATOM 718 C CA . GLU A 1 87 ? 10.958 29.97 12.186 1 92.38 87 GLU A CA 1
ATOM 719 C C . GLU A 1 87 ? 9.971 28.823 11.992 1 92.38 87 GLU A C 1
ATOM 721 O O . GLU A 1 87 ? 9.213 28.807 11.02 1 92.38 87 GLU A O 1
ATOM 726 N N . ILE A 1 88 ? 9.978 27.864 12.907 1 91.95 88 ILE A N 1
ATOM 727 C CA . ILE A 1 88 ? 9.09 26.709 12.833 1 91.95 88 ILE A CA 1
ATOM 728 C C . ILE A 1 88 ? 7.638 27.165 12.951 1 91.95 88 ILE A C 1
ATOM 730 O O . ILE A 1 88 ? 6.774 26.709 12.197 1 91.95 88 ILE A O 1
ATOM 734 N N . LYS A 1 89 ? 7.37 28.094 13.831 1 93.77 89 LYS A N 1
ATOM 735 C CA . LYS A 1 89 ? 6.023 28.627 14.017 1 93.77 89 LYS A CA 1
ATOM 736 C C . LYS A 1 89 ? 5.509 29.28 12.737 1 93.77 89 LYS A C 1
ATOM 738 O O . LYS A 1 89 ? 4.362 29.063 12.341 1 93.77 89 LYS A O 1
ATOM 743 N N . ASN A 1 90 ? 6.324 29.976 12.146 1 93.33 90 ASN A N 1
ATOM 744 C CA . ASN A 1 90 ? 5.949 30.643 10.903 1 93.33 90 ASN A CA 1
ATOM 745 C C . ASN A 1 90 ? 5.693 29.638 9.784 1 93.33 90 ASN A C 1
ATOM 747 O O . ASN A 1 90 ? 4.774 29.816 8.982 1 93.33 90 ASN A O 1
ATOM 751 N N . GLU A 1 91 ? 6.55 28.676 9.746 1 90.93 91 GLU A N 1
ATOM 752 C CA . GLU A 1 91 ? 6.372 27.636 8.737 1 90.93 91 GLU A CA 1
ATOM 753 C C . GLU A 1 91 ? 5.023 26.941 8.893 1 90.93 91 GLU A C 1
ATOM 755 O O . GLU A 1 91 ? 4.351 26.648 7.902 1 90.93 91 GLU A O 1
ATOM 760 N N . VAL A 1 92 ? 4.673 26.684 10.081 1 91.58 92 VAL A N 1
ATOM 761 C CA . VAL A 1 92 ? 3.405 26.024 10.371 1 91.58 92 VAL A CA 1
ATOM 762 C C . VAL A 1 92 ? 2.245 26.92 9.942 1 91.58 92 VAL A C 1
ATOM 764 O O . VAL A 1 92 ? 1.319 26.466 9.267 1 91.58 92 VAL A O 1
ATOM 767 N N . LYS A 1 93 ? 2.292 28.164 10.336 1 90.38 93 LYS A N 1
ATOM 768 C CA . LYS A 1 93 ? 1.229 29.107 10.002 1 90.38 93 LYS A CA 1
ATOM 769 C C . LYS A 1 93 ? 1.085 29.259 8.49 1 90.38 93 LYS A C 1
ATOM 771 O O . LYS A 1 93 ? -0.031 29.294 7.968 1 90.38 93 LYS A O 1
ATOM 776 N N . ASP A 1 94 ? 2.2 29.347 7.831 1 88.09 94 ASP A N 1
ATOM 777 C CA . ASP A 1 94 ? 2.191 29.462 6.376 1 88.09 94 ASP A CA 1
ATOM 778 C C . ASP A 1 94 ? 1.54 28.24 5.732 1 88.09 94 ASP A C 1
ATOM 780 O O . ASP A 1 94 ? 0.773 28.37 4.776 1 88.09 94 ASP A O 1
ATOM 784 N N . TYR A 1 95 ? 1.91 27.096 6.234 1 85.17 95 TYR A N 1
ATOM 785 C CA . TYR A 1 95 ? 1.346 25.853 5.721 1 85.17 95 TYR A CA 1
ATOM 786 C C . TYR A 1 95 ? -0.166 25.819 5.916 1 85.17 95 TYR A C 1
ATOM 788 O O . TYR A 1 95 ? -0.909 25.474 4.994 1 85.17 95 TYR A O 1
ATOM 796 N N . LEU A 1 96 ? -0.617 26.188 7.046 1 86 96 LEU A N 1
ATOM 797 C CA . LEU A 1 96 ? -2.033 26.109 7.387 1 86 96 LEU A CA 1
ATOM 798 C C . LEU A 1 96 ? -2.84 27.14 6.605 1 86 96 LEU A C 1
ATOM 800 O O . LEU A 1 96 ? -4.013 26.916 6.299 1 86 96 LEU A O 1
ATOM 804 N N . GLN A 1 97 ? -2.203 28.225 6.367 1 81.77 97 GLN A N 1
ATOM 805 C CA . GLN A 1 97 ? -2.87 29.263 5.588 1 81.77 97 GLN A CA 1
ATOM 806 C C . GLN A 1 97 ? -3.069 28.822 4.14 1 81.77 97 GLN A C 1
ATOM 808 O O . GLN A 1 97 ? -4.081 29.153 3.519 1 81.77 97 GLN A O 1
ATOM 813 N N . THR A 1 98 ? -2.116 28.163 3.641 1 73.76 98 THR A N 1
ATOM 814 C CA . THR A 1 98 ? -2.141 27.757 2.24 1 73.76 98 THR A CA 1
ATOM 815 C C . THR A 1 98 ? -2.955 26.479 2.062 1 73.76 98 THR A C 1
ATOM 817 O O . THR A 1 98 ? -3.558 26.262 1.009 1 73.76 98 THR A O 1
ATOM 820 N N . HIS A 1 99 ? -2.867 25.656 3.055 1 65.54 99 HIS A N 1
ATOM 821 C CA . HIS A 1 99 ? -3.491 24.344 2.923 1 65.54 99 HIS A CA 1
ATOM 822 C C . HIS A 1 99 ? -4.711 24.221 3.829 1 65.54 99 HIS A C 1
ATOM 824 O O . HIS A 1 99 ? -5.522 23.306 3.664 1 65.54 99 HIS A O 1
ATOM 830 N N . GLY A 1 100 ? -4.853 25.058 4.906 1 58.15 100 GLY A N 1
ATOM 831 C CA . GLY A 1 100 ? -5.874 24.972 5.938 1 58.15 100 GLY A CA 1
ATOM 832 C C . GLY A 1 100 ? -7.194 25.597 5.526 1 58.15 100 GLY A C 1
ATOM 833 O O . GLY A 1 100 ? -8.2 25.451 6.223 1 58.15 100 GLY A O 1
ATOM 834 N N . GLY A 1 101 ? -7.16 26.601 4.668 1 48.58 101 GLY A N 1
ATOM 835 C CA . GLY A 1 101 ? -8.343 27.421 4.465 1 48.58 101 GLY A CA 1
ATOM 836 C C . GLY A 1 101 ? -9.584 26.61 4.147 1 48.58 101 GLY A C 1
ATOM 837 O O . GLY A 1 101 ? -10.685 27.158 4.056 1 48.58 101 GLY A O 1
ATOM 838 N N . GLN A 1 102 ? -9.612 25.778 3.273 1 47.01 102 GLN A N 1
ATOM 839 C CA . GLN A 1 102 ? -10.906 25.436 2.692 1 47.01 102 GLN A CA 1
ATOM 840 C C . GLN A 1 102 ? -11.737 24.594 3.657 1 47.01 102 GLN A C 1
ATOM 842 O O . GLN A 1 102 ? -11.187 23.875 4.494 1 47.01 102 GLN A O 1
ATOM 847 N N . VAL A 1 103 ? -13.212 24.795 3.679 1 42.55 103 VAL A N 1
ATOM 848 C CA . VAL A 1 103 ? -14.387 24.246 4.348 1 42.55 103 VAL A CA 1
ATOM 849 C C . VAL A 1 103 ? -14.135 22.787 4.721 1 42.55 103 VAL A C 1
ATOM 851 O O . VAL A 1 103 ? -13.186 22.17 4.232 1 42.55 103 VAL A O 1
ATOM 854 N N . GLN A 1 104 ? -15.302 22.022 4.977 1 49.26 104 GLN A N 1
ATOM 855 C CA . GLN A 1 104 ? -15.702 20.691 5.424 1 49.26 104 GLN A CA 1
ATOM 856 C C . GLN A 1 104 ? -14.916 19.606 4.693 1 49.26 104 GLN A C 1
ATOM 858 O O . GLN A 1 104 ? -15.171 19.332 3.519 1 49.26 104 GLN A O 1
ATOM 863 N N . GLU A 1 105 ? -13.698 19.598 4.962 1 53.82 105 GLU A N 1
ATOM 864 C CA . GLU A 1 105 ? -12.708 18.827 4.215 1 53.82 105 GLU A CA 1
ATOM 865 C C . GLU A 1 105 ? -13.113 17.36 4.113 1 53.82 105 GLU A C 1
ATOM 867 O O . GLU A 1 105 ? -13.027 16.617 5.093 1 53.82 105 GLU A O 1
ATOM 872 N N . ARG A 1 106 ? -14.064 17.152 3.334 1 63.78 106 ARG A N 1
ATOM 873 C CA . ARG A 1 106 ? -14.606 15.822 3.076 1 63.78 106 ARG A CA 1
ATOM 874 C C . ARG A 1 106 ? -13.552 14.912 2.453 1 63.78 106 ARG A C 1
ATOM 876 O O . ARG A 1 106 ? -12.895 15.29 1.48 1 63.78 106 ARG A O 1
ATOM 883 N N . ILE A 1 107 ? -12.89 14.101 3.245 1 76.55 107 ILE A N 1
ATOM 884 C CA . ILE A 1 107 ? -12.045 13.033 2.722 1 76.55 107 ILE A CA 1
ATOM 885 C C . ILE A 1 107 ? -12.914 11.949 2.089 1 76.55 107 ILE A C 1
ATOM 887 O O . ILE A 1 107 ? -13.856 11.456 2.714 1 76.55 107 ILE A O 1
ATOM 891 N N . LEU A 1 108 ? -12.724 11.848 0.823 1 85.35 108 LEU A N 1
ATOM 892 C CA . LEU A 1 108 ? -13.423 10.779 0.119 1 85.35 108 LEU A CA 1
ATOM 893 C C . LEU A 1 108 ? -12.496 9.594 -0.128 1 85.35 108 LEU A C 1
ATOM 895 O O . LEU A 1 108 ? -11.321 9.776 -0.455 1 85.35 108 LEU A O 1
ATOM 899 N N . THR A 1 109 ? -12.927 8.398 0.121 1 90.79 109 THR A N 1
ATOM 900 C CA . THR A 1 109 ? -12.161 7.182 -0.131 1 90.79 109 THR A CA 1
ATOM 901 C C . THR A 1 109 ? -12.907 6.262 -1.093 1 90.79 109 THR A C 1
ATOM 903 O O . THR A 1 109 ? -13.181 5.105 -0.767 1 90.79 109 THR A O 1
ATOM 906 N N . PRO A 1 110 ? -13.134 6.726 -2.243 1 94.66 110 PRO A N 1
ATOM 907 C CA . PRO A 1 110 ? -13.881 5.907 -3.2 1 94.66 110 PRO A CA 1
ATOM 908 C C . PRO A 1 110 ? -13.12 4.651 -3.621 1 94.66 110 PRO A C 1
ATOM 910 O O . PRO A 1 110 ? -11.888 4.668 -3.698 1 94.66 110 PRO A O 1
ATOM 913 N N . ALA A 1 111 ? -13.836 3.632 -3.882 1 95.5 111 ALA A N 1
ATOM 914 C CA . ALA A 1 111 ? -13.315 2.382 -4.428 1 95.5 111 ALA A CA 1
ATOM 915 C C . ALA A 1 111 ? -14.267 1.798 -5.467 1 95.5 111 ALA A C 1
ATOM 917 O O . ALA A 1 111 ? -15.488 1.852 -5.3 1 95.5 111 ALA A O 1
ATOM 918 N N . ASP A 1 112 ? -13.686 1.385 -6.552 1 96.39 112 ASP A N 1
ATOM 919 C CA . ASP A 1 112 ? -14.485 0.757 -7.6 1 96.39 112 ASP A CA 1
ATOM 920 C C . ASP A 1 112 ? -13.692 -0.336 -8.314 1 96.39 112 ASP A C 1
ATOM 922 O O . ASP A 1 112 ? -12.465 -0.388 -8.211 1 96.39 112 ASP A O 1
ATOM 926 N N . TYR A 1 113 ? -14.44 -1.242 -8.914 1 96.22 113 TYR A N 1
ATOM 927 C CA . TYR A 1 113 ? -13.779 -2.274 -9.704 1 96.22 113 TYR A CA 1
ATOM 928 C C . TYR A 1 113 ? -14.346 -2.327 -11.117 1 96.22 113 TYR A C 1
ATOM 930 O O . TYR A 1 113 ? -15.466 -1.871 -11.361 1 96.22 113 TYR A O 1
ATOM 938 N N . TYR A 1 114 ? -13.524 -2.783 -12.057 1 96.29 114 TYR A N 1
ATOM 939 C CA . TYR A 1 114 ? -13.931 -2.865 -13.455 1 96.29 114 TYR A CA 1
ATOM 940 C C . TYR A 1 114 ? -13.193 -3.989 -14.172 1 96.29 114 TYR A C 1
ATOM 942 O O . TYR A 1 114 ? -12.235 -4.551 -13.638 1 96.29 114 TYR A O 1
ATOM 950 N N . THR A 1 115 ? -13.643 -4.32 -15.305 1 93.82 115 THR A N 1
ATOM 951 C CA . THR A 1 115 ? -12.984 -5.302 -16.158 1 93.82 115 THR A CA 1
ATOM 952 C C . THR A 1 115 ? -11.951 -4.63 -17.058 1 93.82 115 THR A C 1
ATOM 954 O O . THR A 1 115 ? -12.213 -3.569 -17.629 1 93.82 115 THR A O 1
ATOM 957 N N . THR A 1 116 ? -10.828 -5.25 -17.095 1 88.35 116 THR A N 1
ATOM 958 C CA . THR A 1 116 ? -9.785 -4.719 -17.966 1 88.35 116 THR A CA 1
ATOM 959 C C . THR A 1 116 ? -10.01 -5.159 -19.409 1 88.35 116 THR A C 1
ATOM 961 O O . THR A 1 116 ? -10.803 -6.066 -19.671 1 88.35 116 THR A O 1
ATOM 964 N N . PRO A 1 117 ? -9.312 -4.405 -20.274 1 83.5 117 PRO A N 1
ATOM 965 C CA . PRO A 1 117 ? -9.435 -4.806 -21.678 1 83.5 117 PRO A CA 1
ATOM 966 C C . PRO A 1 117 ? -9.027 -6.258 -21.914 1 83.5 117 PRO A C 1
ATOM 968 O O . PRO A 1 117 ? -9.501 -6.89 -22.862 1 83.5 117 PRO A O 1
ATOM 971 N N . GLN A 1 118 ? -8.205 -6.814 -21.086 1 78.2 118 GLN A N 1
ATOM 972 C CA . GLN A 1 118 ? -7.721 -8.183 -21.233 1 78.2 118 GLN A CA 1
ATOM 973 C C . GLN A 1 118 ? -8.694 -9.18 -20.61 1 78.2 118 GLN A C 1
ATOM 975 O O . GLN A 1 118 ? -8.473 -10.391 -20.671 1 78.2 118 GLN A O 1
ATOM 980 N N . GLY A 1 119 ? -9.769 -8.674 -20.055 1 80.18 119 GLY A N 1
ATOM 981 C CA . GLY A 1 119 ? -10.775 -9.55 -19.477 1 80.18 119 GLY A CA 1
ATOM 982 C C . GLY A 1 119 ? -10.539 -9.841 -18.007 1 80.18 119 GLY A C 1
ATOM 983 O O . GLY A 1 119 ? -11.233 -10.67 -17.413 1 80.18 119 GLY A O 1
ATOM 984 N N . ASN A 1 120 ? -9.623 -9.203 -17.446 1 84.1 120 ASN A N 1
ATOM 985 C CA . ASN A 1 120 ? -9.337 -9.344 -16.023 1 84.1 120 ASN A CA 1
ATOM 986 C C . ASN A 1 120 ? -10.056 -8.28 -15.198 1 84.1 120 ASN A C 1
ATOM 988 O O . ASN A 1 120 ? -10.79 -7.456 -15.745 1 84.1 120 ASN A O 1
ATOM 992 N N . TYR A 1 121 ? -9.936 -8.484 -13.914 1 91.61 121 TYR A N 1
ATOM 993 C CA . TYR A 1 121 ? -10.561 -7.512 -13.024 1 91.61 121 TYR A CA 1
ATOM 994 C C . TYR A 1 121 ? -9.513 -6.626 -12.361 1 91.61 121 TYR A C 1
ATOM 996 O O . TYR A 1 121 ? -8.418 -7.088 -12.032 1 91.61 121 TYR A O 1
ATOM 1004 N N . ALA A 1 122 ? -9.899 -5.39 -12.216 1 94.96 122 ALA A N 1
ATOM 1005 C CA . ALA A 1 122 ? -9.039 -4.443 -11.511 1 94.96 122 ALA A CA 1
ATOM 1006 C C . ALA A 1 122 ? -9.838 -3.624 -10.501 1 94.96 122 ALA A C 1
ATOM 1008 O O . ALA A 1 122 ? -11.031 -3.381 -10.694 1 94.96 122 ALA A O 1
ATOM 1009 N N . VAL A 1 123 ? -9.23 -3.303 -9.427 1 97.05 123 VAL A N 1
ATOM 1010 C CA . VAL A 1 123 ? -9.825 -2.468 -8.389 1 97.05 123 VAL A CA 1
ATOM 1011 C C . VAL A 1 123 ? -9.066 -1.147 -8.289 1 97.05 123 VAL A C 1
ATOM 1013 O O . VAL A 1 123 ? -7.834 -1.135 -8.224 1 97.05 123 VAL A O 1
ATOM 1016 N N . ARG A 1 124 ? -9.795 -0.031 -8.387 1 97.12 124 ARG A N 1
ATOM 1017 C CA . ARG A 1 124 ? -9.2 1.288 -8.199 1 97.12 124 ARG A CA 1
ATOM 1018 C C . ARG A 1 124 ? -9.663 1.916 -6.888 1 97.12 124 ARG A C 1
ATOM 1020 O O . ARG A 1 124 ? -10.864 2.026 -6.637 1 97.12 124 ARG A O 1
ATOM 1027 N N . CYS A 1 125 ? -8.678 2.262 -6.076 1 97.3 125 CYS A N 1
ATOM 1028 C CA . CYS A 1 125 ? -8.907 2.878 -4.774 1 97.3 125 CYS A CA 1
ATOM 1029 C C . CYS A 1 125 ? -8.236 4.244 -4.692 1 97.3 125 CYS A C 1
ATOM 1031 O O . CYS A 1 125 ? -7.114 4.419 -5.168 1 97.3 125 CYS A O 1
ATOM 1033 N N . GLN A 1 126 ? -8.999 5.201 -4.077 1 95.2 126 GLN A N 1
ATOM 1034 C CA . GLN A 1 126 ? -8.426 6.541 -4.015 1 95.2 126 GLN A CA 1
ATOM 1035 C C . GLN A 1 126 ? -8.666 7.18 -2.65 1 95.2 126 GLN A C 1
ATOM 1037 O O . GLN A 1 126 ? -9.593 6.795 -1.934 1 95.2 126 GLN A O 1
ATOM 1042 N N . ILE A 1 127 ? -7.754 8.001 -2.3 1 91.32 127 ILE A N 1
ATOM 1043 C CA . ILE A 1 127 ? -7.967 8.957 -1.219 1 91.32 127 ILE A CA 1
ATOM 1044 C C . ILE A 1 127 ? -7.926 10.379 -1.772 1 91.32 127 ILE A C 1
ATOM 1046 O O . ILE A 1 127 ? -6.924 10.794 -2.361 1 91.32 127 ILE A O 1
ATOM 1050 N N . ILE A 1 128 ? -9.026 11.06 -1.611 1 88.98 128 ILE A N 1
ATOM 1051 C CA . ILE A 1 128 ? -9.149 12.424 -2.113 1 88.98 128 ILE A CA 1
ATOM 1052 C C . ILE A 1 128 ? -9.319 13.391 -0.944 1 88.98 128 ILE A C 1
ATOM 1054 O O . ILE A 1 128 ? -10.232 13.236 -0.129 1 88.98 128 ILE A O 1
ATOM 1058 N N . GLU A 1 129 ? -8.39 14.256 -0.856 1 82.12 129 GLU A N 1
ATOM 1059 C CA . GLU A 1 129 ? -8.427 15.294 0.169 1 82.12 129 GLU A CA 1
ATOM 1060 C C . GLU A 1 129 ? -8.504 16.684 -0.456 1 82.12 129 GLU A C 1
ATOM 1062 O O . GLU A 1 129 ? -7.637 17.064 -1.246 1 82.12 129 GLU A O 1
ATOM 1067 N N . LYS A 1 130 ? -9.548 17.362 -0.053 1 76.81 130 LYS A N 1
ATOM 1068 C CA . LYS A 1 130 ? -9.73 18.716 -0.568 1 76.81 130 LYS A CA 1
ATOM 1069 C C . LYS A 1 130 ? -9.663 18.738 -2.092 1 76.81 130 LYS A C 1
ATOM 1071 O O . LYS A 1 130 ? -8.909 19.521 -2.675 1 76.81 130 LYS A O 1
ATOM 1076 N N . ASP A 1 131 ? -10.304 17.798 -2.721 1 78.21 131 ASP A N 1
ATOM 1077 C CA . ASP A 1 131 ? -10.488 17.69 -4.166 1 78.21 131 ASP A CA 1
ATOM 1078 C C . ASP A 1 131 ? -9.181 17.307 -4.858 1 78.21 131 ASP A C 1
ATOM 1080 O O . ASP A 1 131 ? -9.019 17.536 -6.058 1 78.21 131 ASP A O 1
ATOM 1084 N N . MET A 1 132 ? -8.232 16.929 -4.001 1 83.15 132 MET A N 1
ATOM 1085 C CA . MET A 1 132 ? -6.972 16.443 -4.556 1 83.15 132 MET A CA 1
ATOM 1086 C C . MET A 1 132 ? -6.757 14.973 -4.211 1 83.15 132 MET A C 1
ATOM 1088 O O . MET A 1 132 ? -7.006 14.553 -3.08 1 83.15 132 MET A O 1
ATOM 1092 N N . THR A 1 133 ? -6.304 14.277 -5.208 1 90 133 THR A N 1
ATOM 1093 C CA . THR A 1 133 ? -6.003 12.868 -4.973 1 90 133 THR A CA 1
ATOM 1094 C C . THR A 1 133 ? -4.617 12.706 -4.358 1 90 133 THR A C 1
ATOM 1096 O O . THR A 1 133 ? -3.61 13.046 -4.984 1 90 133 THR A O 1
ATOM 1099 N N . VAL A 1 134 ? -4.677 12.185 -3.134 1 89.36 134 VAL A N 1
ATOM 1100 C CA . VAL A 1 134 ? -3.391 12.042 -2.46 1 89.36 134 VAL A CA 1
ATOM 1101 C C . VAL A 1 134 ? -2.863 10.621 -2.65 1 89.36 134 VAL A C 1
ATOM 1103 O O . VAL A 1 134 ? -1.663 10.375 -2.511 1 89.36 134 VAL A O 1
ATOM 1106 N N . LEU A 1 135 ? -3.779 9.698 -2.915 1 94.78 135 LEU A N 1
ATOM 1107 C CA . LEU A 1 135 ? -3.44 8.306 -3.189 1 94.78 135 LEU A CA 1
ATOM 1108 C C . LEU A 1 135 ? -4.358 7.723 -4.258 1 94.78 135 LEU A C 1
ATOM 1110 O O . LEU A 1 135 ? -5.58 7.87 -4.18 1 94.78 135 LEU A O 1
ATOM 1114 N N . ASP A 1 136 ? -3.765 7.158 -5.316 1 97.03 136 ASP A N 1
ATOM 1115 C CA . ASP A 1 136 ? -4.473 6.443 -6.373 1 97.03 136 ASP A CA 1
ATOM 1116 C C . ASP A 1 136 ? -3.86 5.065 -6.611 1 97.03 136 ASP A C 1
ATOM 1118 O O . ASP A 1 136 ? -2.736 4.957 -7.106 1 97.03 136 ASP A O 1
ATOM 1122 N N . LEU A 1 137 ? -4.657 4.053 -6.25 1 97.69 137 LEU A N 1
ATOM 1123 C CA . LEU A 1 137 ? -4.153 2.684 -6.278 1 97.69 137 LEU A CA 1
ATOM 1124 C C . LEU A 1 137 ? -5.011 1.807 -7.183 1 97.69 137 LEU A C 1
ATOM 1126 O O . LEU A 1 137 ? -6.233 1.752 -7.025 1 97.69 137 LEU A O 1
ATOM 1130 N N . THR A 1 138 ? -4.412 1.185 -8.158 1 97.19 138 THR A N 1
ATOM 1131 C CA . THR A 1 138 ? -5.088 0.182 -8.974 1 97.19 138 THR A CA 1
ATOM 1132 C C . THR A 1 138 ? -4.397 -1.173 -8.849 1 97.19 138 THR A C 1
ATOM 1134 O O . THR A 1 138 ? -3.183 -1.275 -9.033 1 97.19 138 THR A O 1
ATOM 1137 N N . LEU A 1 139 ? -5.16 -2.158 -8.501 1 95.37 139 LEU A N 1
ATOM 1138 C CA . LEU A 1 139 ? -4.652 -3.512 -8.311 1 95.37 139 LEU A CA 1
ATOM 1139 C C . LEU A 1 139 ? -5.415 -4.506 -9.18 1 95.37 139 LEU A C 1
ATOM 1141 O O . LEU A 1 139 ? -6.64 -4.425 -9.295 1 95.37 139 LEU A O 1
ATOM 1145 N N . ALA A 1 140 ? -4.656 -5.358 -9.717 1 91.39 140 ALA A N 1
ATOM 1146 C CA . ALA A 1 140 ? -5.314 -6.466 -10.406 1 91.39 140 ALA A CA 1
ATOM 1147 C C . ALA A 1 140 ? -5.969 -7.42 -9.411 1 91.39 140 ALA A C 1
ATOM 1149 O O . ALA A 1 140 ? -5.387 -7.738 -8.371 1 91.39 140 ALA A O 1
ATOM 1150 N N . ALA A 1 141 ? -7.22 -7.733 -9.705 1 90 141 ALA A N 1
ATOM 1151 C CA . ALA A 1 141 ? -7.945 -8.691 -8.875 1 90 141 ALA A CA 1
ATOM 1152 C C . ALA A 1 141 ? -8.082 -10.037 -9.583 1 90 141 ALA A C 1
ATOM 1154 O O . ALA A 1 141 ? -8.392 -10.089 -10.775 1 90 141 ALA A O 1
ATOM 1155 N N . PRO A 1 142 ? -7.797 -11.068 -8.826 1 80.75 142 PRO A N 1
ATOM 1156 C CA . PRO A 1 142 ? -7.846 -12.392 -9.451 1 80.75 142 PRO A CA 1
ATOM 1157 C C . PRO A 1 142 ? -9.258 -12.796 -9.868 1 80.75 142 PRO A C 1
ATOM 1159 O O . PRO A 1 142 ? -9.428 -13.637 -10.754 1 80.75 142 PRO A O 1
ATOM 1162 N N . SER A 1 143 ? -10.257 -12.212 -9.226 1 84.81 143 SER A N 1
ATOM 1163 C CA . SER A 1 143 ? -11.65 -12.504 -9.548 1 84.81 143 SER A CA 1
ATOM 1164 C C . SER A 1 143 ? -12.551 -11.316 -9.228 1 84.81 143 SER A C 1
ATOM 1166 O O . SER A 1 143 ? -12.112 -10.346 -8.606 1 84.81 143 SER A O 1
ATOM 1168 N N . ARG A 1 144 ? -13.833 -11.482 -9.751 1 89.21 144 ARG A N 1
ATOM 1169 C CA . ARG A 1 144 ? -14.823 -10.451 -9.454 1 89.21 144 ARG A CA 1
ATOM 1170 C C . ARG A 1 144 ? -15.106 -10.379 -7.958 1 89.21 144 ARG A C 1
ATOM 1172 O O . ARG A 1 144 ? -15.251 -9.29 -7.399 1 89.21 144 ARG A O 1
ATOM 1179 N N . GLU A 1 145 ? -15.224 -11.548 -7.347 1 89.51 145 GLU A N 1
ATOM 1180 C CA . GLU A 1 145 ? -15.486 -11.626 -5.913 1 89.51 145 GLU A CA 1
ATOM 1181 C C . GLU A 1 145 ? -14.356 -10.99 -5.11 1 89.51 145 GLU A C 1
ATOM 1183 O O . GLU A 1 145 ? -14.604 -10.264 -4.145 1 89.51 145 GLU A O 1
ATOM 1188 N N . ALA A 1 146 ? -13.187 -11.278 -5.554 1 87.41 146 ALA A N 1
ATOM 1189 C CA . ALA A 1 146 ? -12.031 -10.67 -4.9 1 87.41 146 ALA A CA 1
ATOM 1190 C C . ALA A 1 146 ? -12.05 -9.152 -5.056 1 87.41 146 ALA A C 1
ATOM 1192 O O . ALA A 1 146 ? -11.759 -8.421 -4.106 1 87.41 146 ALA A O 1
ATOM 1193 N N . ALA A 1 147 ? -12.41 -8.711 -6.263 1 92.92 147 ALA A N 1
ATOM 1194 C CA . ALA A 1 147 ? -12.477 -7.278 -6.537 1 92.92 147 ALA A CA 1
ATOM 1195 C C . ALA A 1 147 ? -13.481 -6.59 -5.617 1 92.92 147 ALA A C 1
ATOM 1197 O O . ALA A 1 147 ? -13.193 -5.531 -5.054 1 92.92 147 ALA A O 1
ATOM 1198 N N . GLN A 1 148 ? -14.553 -7.194 -5.456 1 93.48 148 GLN A N 1
ATOM 1199 C CA . GLN A 1 148 ? -15.594 -6.662 -4.583 1 93.48 148 GLN A CA 1
ATOM 1200 C C . GLN A 1 148 ? -15.129 -6.625 -3.13 1 93.48 148 GLN A C 1
ATOM 1202 O O . GLN A 1 148 ? -15.376 -5.65 -2.418 1 93.48 148 GLN A O 1
ATOM 1207 N N . ALA A 1 149 ? -14.548 -7.696 -2.744 1 90.54 149 ALA A N 1
ATOM 1208 C CA . ALA A 1 149 ? -14.027 -7.772 -1.382 1 90.54 149 ALA A CA 1
ATOM 1209 C C . ALA A 1 149 ? -13.001 -6.672 -1.125 1 90.54 149 ALA A C 1
ATOM 1211 O O . ALA A 1 149 ? -12.984 -6.07 -0.049 1 90.54 149 ALA A O 1
ATOM 1212 N N . MET A 1 150 ? -12.161 -6.419 -2.09 1 93.68 150 MET A N 1
ATOM 1213 C CA . MET A 1 150 ? -11.128 -5.394 -1.974 1 93.68 150 MET A CA 1
ATOM 1214 C C . MET A 1 150 ? -11.75 -4.012 -1.802 1 93.68 150 MET A C 1
ATOM 1216 O O . MET A 1 150 ? -11.298 -3.222 -0.971 1 93.68 150 MET A O 1
ATOM 1220 N N . CYS A 1 151 ? -12.763 -3.747 -2.563 1 94.31 151 CYS A N 1
ATOM 1221 C CA . CYS A 1 151 ? -13.46 -2.472 -2.441 1 94.31 151 CYS A CA 1
ATOM 1222 C C . CYS A 1 151 ? -14.048 -2.303 -1.045 1 94.31 151 CYS A C 1
ATOM 1224 O O . CYS A 1 151 ? -13.969 -1.222 -0.46 1 94.31 151 CYS A O 1
ATOM 1226 N N . HIS A 1 152 ? -14.592 -3.372 -0.534 1 93.37 152 HIS A N 1
ATOM 1227 C CA . HIS A 1 152 ? -15.198 -3.331 0.792 1 93.37 152 HIS A CA 1
ATOM 1228 C C . HIS A 1 152 ? -14.142 -3.13 1.874 1 93.37 152 HIS A C 1
ATOM 1230 O O . HIS A 1 152 ? -14.353 -2.366 2.819 1 93.37 152 HIS A O 1
A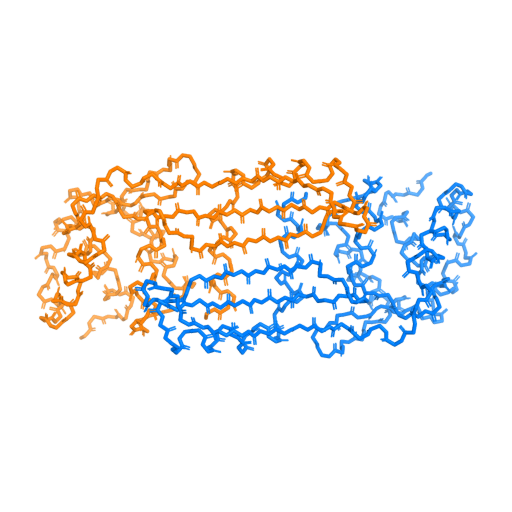TOM 1236 N N . SER A 1 153 ? -13.082 -3.78 1.716 1 92.24 153 SER A N 1
ATOM 1237 C CA . SER A 1 153 ? -12.002 -3.676 2.692 1 92.24 153 SER A CA 1
ATOM 1238 C C . SER A 1 153 ? -11.379 -2.285 2.681 1 92.24 153 SER A C 1
ATOM 1240 O O . SER A 1 153 ? -10.923 -1.795 3.717 1 92.24 153 SER A O 1
ATOM 1242 N N . TRP A 1 154 ? -11.338 -1.663 1.504 1 93.35 154 TRP A N 1
ATOM 1243 C CA . TRP A 1 154 ? -10.738 -0.343 1.342 1 93.35 154 TRP A CA 1
ATOM 1244 C C . TRP A 1 154 ? -11.432 0.683 2.232 1 93.35 154 TRP A C 1
ATOM 1246 O O . TRP A 1 154 ? -10.775 1.527 2.846 1 93.35 154 TRP A O 1
ATOM 1256 N N . ALA A 1 155 ? -12.686 0.583 2.339 1 85.22 155 ALA A N 1
ATOM 1257 C CA . ALA A 1 155 ? -13.478 1.535 3.113 1 85.22 155 ALA A CA 1
ATOM 1258 C C . ALA A 1 155 ? -13.004 1.592 4.562 1 85.22 155 ALA A C 1
ATOM 1260 O O . ALA A 1 155 ? -13.009 2.659 5.182 1 85.22 155 ALA A O 1
ATOM 1261 N N . LYS A 1 156 ? -12.457 0.509 5.035 1 85.95 156 LYS A N 1
ATOM 1262 C CA . LYS A 1 156 ? -12.071 0.434 6.441 1 85.95 156 LYS A CA 1
ATOM 1263 C C . LYS A 1 156 ? -10.556 0.526 6.6 1 85.95 156 LYS A C 1
ATOM 1265 O O . LYS A 1 156 ? -10.058 0.806 7.693 1 85.95 156 LYS A O 1
ATOM 1270 N N . LYS A 1 157 ? -9.822 0.369 5.536 1 89.95 157 LYS A N 1
ATOM 1271 C CA . LYS A 1 157 ? -8.381 0.18 5.673 1 89.95 157 LYS A CA 1
ATOM 1272 C C . LYS A 1 157 ? -7.611 1.299 4.978 1 89.95 157 LYS A C 1
ATOM 1274 O O . LYS A 1 157 ? -6.381 1.345 5.039 1 89.95 157 LYS A O 1
ATOM 1279 N N . SER A 1 158 ? -8.289 2.17 4.342 1 91.04 158 SER A N 1
ATOM 1280 C CA . SER A 1 158 ? -7.667 3.164 3.473 1 91.04 158 SER A CA 1
ATOM 1281 C C . SER A 1 158 ? -6.589 3.949 4.214 1 91.04 158 SER A C 1
ATOM 1283 O O . SER A 1 158 ? -5.484 4.132 3.7 1 91.04 158 SER A O 1
ATOM 1285 N N . GLN A 1 159 ? -6.857 4.306 5.424 1 83.76 159 GLN A N 1
ATOM 1286 C CA . GLN A 1 159 ? -5.911 5.116 6.184 1 83.76 159 GLN A CA 1
ATOM 1287 C C . GLN A 1 159 ? -4.692 4.296 6.597 1 83.76 159 GLN A C 1
ATOM 1289 O O . GLN A 1 159 ? -3.561 4.783 6.54 1 83.76 159 GLN A O 1
ATOM 1294 N N . ASP A 1 160 ? -4.957 3.136 7.037 1 85.63 160 ASP A N 1
ATOM 1295 C CA . ASP A 1 160 ? -3.869 2.238 7.413 1 85.63 160 ASP A CA 1
ATOM 1296 C C . ASP A 1 160 ? -2.954 1.957 6.224 1 85.63 160 ASP A C 1
ATOM 1298 O O . ASP A 1 160 ? -1.73 1.934 6.367 1 85.63 160 ASP A O 1
ATOM 1302 N N . ILE A 1 161 ? -3.543 1.737 5.134 1 91.52 161 ILE A N 1
ATOM 1303 C CA . ILE A 1 161 ? -2.793 1.454 3.916 1 91.52 161 ILE A CA 1
ATOM 1304 C C . ILE A 1 161 ? -1.959 2.673 3.528 1 91.52 161 ILE A C 1
ATOM 1306 O O . ILE A 1 161 ? -0.772 2.547 3.219 1 91.52 161 ILE A O 1
ATOM 1310 N N . TYR A 1 162 ? -2.627 3.776 3.654 1 90.3 162 TYR A N 1
ATOM 1311 C CA . TYR A 1 162 ? -1.911 5.012 3.359 1 90.3 162 TYR A CA 1
ATOM 1312 C C . TYR A 1 162 ? -0.701 5.172 4.272 1 90.3 162 TYR A C 1
ATOM 1314 O O . TYR A 1 162 ? 0.401 5.474 3.806 1 90.3 162 TYR A O 1
ATOM 1322 N N . GLY A 1 163 ? -0.938 4.978 5.488 1 85.18 163 GLY A N 1
ATOM 1323 C CA . GLY A 1 163 ? 0.141 5.089 6.456 1 85.18 163 GLY A CA 1
ATOM 1324 C C . GLY A 1 163 ? 1.281 4.123 6.191 1 85.18 163 GLY A C 1
ATOM 1325 O O . GLY A 1 163 ? 2.452 4.5 6.272 1 85.18 163 GLY A O 1
ATOM 1326 N N . MET A 1 164 ? 0.949 2.958 5.899 1 88.16 164 MET A N 1
ATOM 1327 C CA . MET A 1 164 ? 1.95 1.935 5.613 1 88.16 164 MET A CA 1
ATOM 1328 C C . MET A 1 164 ? 2.777 2.309 4.388 1 88.16 164 MET A C 1
ATOM 1330 O O . MET A 1 164 ? 4.001 2.167 4.392 1 88.16 164 MET A O 1
ATOM 1334 N N . LEU A 1 165 ? 2.141 2.779 3.336 1 92.67 165 LEU A N 1
ATOM 1335 C CA . LEU A 1 165 ? 2.823 3.164 2.106 1 92.67 165 LEU A CA 1
ATOM 1336 C C . LEU A 1 165 ? 3.782 4.323 2.356 1 92.67 165 LEU A C 1
ATOM 1338 O O . LEU A 1 165 ? 4.934 4.289 1.916 1 92.67 165 LEU A O 1
ATOM 1342 N N . MET A 1 166 ? 3.291 5.226 3.111 1 87.34 166 MET A N 1
ATOM 1343 C CA . MET A 1 166 ? 4.135 6.371 3.443 1 87.34 166 MET A CA 1
ATOM 1344 C C . MET A 1 166 ? 5.339 5.937 4.272 1 87.34 166 MET A C 1
ATOM 1346 O O . MET A 1 166 ? 6.453 6.415 4.053 1 87.34 166 MET A O 1
ATOM 1350 N N . GLY A 1 167 ? 5.105 5.062 5.162 1 84.82 167 GLY A N 1
ATOM 1351 C CA . GLY A 1 167 ? 6.175 4.564 6.012 1 84.82 167 GLY A CA 1
ATOM 1352 C C . GLY A 1 167 ? 7.22 3.77 5.253 1 84.82 167 GLY A C 1
ATOM 1353 O O . GLY A 1 167 ? 8.417 3.893 5.522 1 84.82 167 GLY A O 1
ATOM 1354 N N . GLU A 1 168 ? 6.779 3.051 4.275 1 87.53 168 GLU A N 1
ATOM 1355 C CA . GLU A 1 168 ? 7.687 2.18 3.534 1 87.53 168 GLU A CA 1
ATOM 1356 C C . GLU A 1 168 ? 8.445 2.957 2.461 1 87.53 168 GLU A C 1
ATOM 1358 O O . GLU A 1 168 ? 9.584 2.62 2.132 1 87.53 168 GLU A O 1
ATOM 1363 N N . LEU A 1 169 ? 7.836 3.96 1.924 1 89.81 169 LEU A N 1
ATOM 1364 C CA . LEU A 1 169 ? 8.404 4.595 0.74 1 89.81 169 LEU A CA 1
ATOM 1365 C C . LEU A 1 169 ? 9.152 5.871 1.114 1 89.81 169 LEU A C 1
ATOM 1367 O O . LEU A 1 169 ? 9.981 6.358 0.342 1 89.81 169 LEU A O 1
ATOM 1371 N N . ILE A 1 170 ? 8.732 6.46 2.096 1 79.46 170 ILE A N 1
ATOM 1372 C CA . ILE A 1 170 ? 9.416 7.689 2.484 1 79.46 170 ILE A CA 1
ATOM 1373 C C . ILE A 1 170 ? 10.491 7.375 3.522 1 79.46 170 ILE A C 1
ATOM 1375 O O . ILE A 1 170 ? 10.235 6.658 4.492 1 79.46 170 ILE A O 1
ATOM 1379 N N . MET B 1 1 ? -8.229 -36.397 5.09 1 37.79 1 MET B N 1
ATOM 1380 C CA . MET B 1 1 ? -8.203 -35.158 4.318 1 37.79 1 MET B CA 1
ATOM 1381 C C . MET B 1 1 ? -7.055 -34.26 4.768 1 37.79 1 MET B C 1
ATOM 1383 O O . MET B 1 1 ? -6.784 -34.145 5.964 1 37.79 1 MET B O 1
ATOM 1387 N N . ALA B 1 2 ? -6.1 -34.125 4.009 1 51.75 2 ALA B N 1
ATOM 1388 C CA . ALA B 1 2 ? -4.925 -33.4 4.486 1 51.75 2 ALA B CA 1
ATOM 1389 C C . ALA B 1 2 ? -5.32 -32.061 5.102 1 51.75 2 ALA B C 1
ATOM 1391 O O . ALA B 1 2 ? -6.34 -31.476 4.73 1 51.75 2 ALA B O 1
ATOM 1392 N N . GLU B 1 3 ? -4.766 -31.676 6.188 1 68.94 3 GLU B N 1
ATOM 1393 C CA . GLU B 1 3 ? -4.961 -30.375 6.821 1 68.94 3 GLU B CA 1
ATOM 1394 C C . GLU B 1 3 ? -4.873 -29.245 5.799 1 68.94 3 GLU B C 1
ATOM 1396 O O . GLU B 1 3 ? -4.12 -29.337 4.828 1 68.94 3 GLU B O 1
ATOM 1401 N N . PRO B 1 4 ? -5.773 -28.411 5.855 1 73.64 4 PRO B N 1
ATOM 1402 C CA . PRO B 1 4 ? -5.848 -27.32 4.881 1 73.64 4 PRO B CA 1
ATOM 1403 C C . PRO B 1 4 ? -4.477 -26.742 4.536 1 73.64 4 PRO B C 1
ATOM 1405 O O . PRO B 1 4 ? -4.187 -26.489 3.364 1 73.64 4 PRO B O 1
ATOM 1408 N N . PHE B 1 5 ? -3.657 -26.681 5.483 1 77.81 5 PHE B N 1
ATOM 1409 C CA . PHE B 1 5 ? -2.326 -26.123 5.276 1 77.81 5 PHE B CA 1
ATOM 1410 C C . PHE B 1 5 ? -1.489 -27.034 4.386 1 77.81 5 PHE B C 1
ATOM 1412 O O . PHE B 1 5 ? -0.752 -26.558 3.52 1 77.81 5 PHE B O 1
ATOM 1419 N N . THR B 1 6 ? -1.68 -28.322 4.526 1 85.23 6 THR B N 1
ATOM 1420 C CA . THR B 1 6 ? -0.94 -29.295 3.73 1 85.23 6 THR B CA 1
ATOM 1421 C C . THR B 1 6 ? -1.419 -29.285 2.281 1 85.23 6 THR B C 1
ATOM 1423 O O . THR B 1 6 ? -0.614 -29.403 1.355 1 85.23 6 THR B O 1
ATOM 1426 N N . THR B 1 7 ? -2.631 -29.112 2.194 1 88.26 7 THR B N 1
ATOM 1427 C CA . THR B 1 7 ? -3.216 -29.079 0.858 1 88.26 7 THR B CA 1
ATOM 1428 C C . THR B 1 7 ? -2.691 -27.884 0.067 1 88.26 7 THR B C 1
ATOM 1430 O O . THR B 1 7 ? -2.341 -28.016 -1.108 1 88.26 7 THR B O 1
ATOM 1433 N N . TYR B 1 8 ? -2.608 -26.792 0.737 1 90.41 8 TYR B N 1
ATOM 1434 C CA . TYR B 1 8 ? -2.125 -25.577 0.091 1 90.41 8 TYR B CA 1
ATOM 1435 C C . TYR B 1 8 ? -0.668 -25.725 -0.33 1 90.41 8 TYR B C 1
ATOM 1437 O O . TYR B 1 8 ? -0.278 -25.27 -1.408 1 90.41 8 TYR B O 1
ATOM 1445 N N . LYS B 1 9 ? 0.034 -26.377 0.492 1 93.69 9 LYS B N 1
ATOM 1446 C CA . LYS B 1 9 ? 1.436 -26.635 0.174 1 93.69 9 LYS B CA 1
ATOM 1447 C C . LYS B 1 9 ? 1.565 -27.502 -1.075 1 93.69 9 LYS B C 1
ATOM 1449 O O . LYS B 1 9 ? 2.4 -27.231 -1.941 1 93.69 9 LYS B O 1
ATOM 1454 N N . LEU B 1 10 ? 0.8 -28.458 -1.109 1 94.72 10 LEU B N 1
ATOM 1455 C CA . LEU B 1 10 ? 0.839 -29.377 -2.241 1 94.72 10 LEU B CA 1
ATOM 1456 C C . LEU B 1 10 ? 0.44 -28.668 -3.531 1 94.72 10 LEU B C 1
ATOM 1458 O O . LEU B 1 10 ? 1.008 -28.935 -4.592 1 94.72 10 LEU B O 1
ATOM 1462 N N . ILE B 1 11 ? -0.502 -27.822 -3.403 1 94.99 11 ILE B N 1
ATOM 1463 C CA . ILE B 1 11 ? -0.943 -27.074 -4.575 1 94.99 11 ILE B CA 1
ATOM 1464 C C . ILE B 1 11 ? 0.207 -26.22 -5.105 1 94.99 11 ILE B C 1
ATOM 1466 O O . ILE B 1 11 ? 0.485 -26.218 -6.307 1 94.99 11 ILE B O 1
ATOM 1470 N N . VAL B 1 12 ? 0.866 -25.523 -4.246 1 95.03 12 VAL B N 1
ATOM 1471 C CA . VAL B 1 12 ? 1.976 -24.652 -4.616 1 95.03 12 VAL B CA 1
ATOM 1472 C C . VAL B 1 12 ? 3.088 -25.477 -5.26 1 95.03 12 VAL B C 1
ATOM 1474 O O . VAL B 1 12 ? 3.645 -25.085 -6.288 1 95.03 12 VAL B O 1
ATOM 1477 N N . LEU B 1 13 ? 3.411 -26.61 -4.673 1 95.84 13 LEU B N 1
ATOM 1478 C CA . LEU B 1 13 ? 4.441 -27.489 -5.216 1 95.84 13 LEU B CA 1
ATOM 1479 C C . LEU B 1 13 ? 4.049 -27.996 -6.6 1 95.84 13 LEU B C 1
ATOM 1481 O O . LEU B 1 13 ? 4.892 -28.08 -7.496 1 95.84 13 LEU B O 1
ATOM 1485 N N . TYR B 1 14 ? 2.85 -28.322 -6.699 1 95.49 14 TYR B N 1
ATOM 1486 C CA . TYR B 1 14 ? 2.347 -28.812 -7.977 1 95.49 14 TYR B CA 1
ATOM 1487 C C . TYR B 1 14 ? 2.449 -27.737 -9.052 1 95.49 14 TYR B C 1
ATOM 1489 O O . TYR B 1 14 ? 2.829 -28.023 -10.19 1 95.49 14 TYR B O 1
ATOM 1497 N N . MET B 1 15 ? 2.08 -26.507 -8.723 1 94 15 MET B N 1
ATOM 1498 C CA . MET B 1 15 ? 2.21 -25.377 -9.639 1 94 15 MET B CA 1
ATOM 1499 C C . MET B 1 15 ? 3.66 -25.193 -10.073 1 94 15 MET B C 1
ATOM 1501 O O . MET B 1 15 ? 3.942 -25.048 -11.264 1 94 15 MET B O 1
ATOM 1505 N N . ALA B 1 16 ? 4.524 -25.172 -9.1 1 92.89 16 ALA B N 1
ATOM 1506 C CA . ALA B 1 16 ? 5.942 -24.943 -9.364 1 92.89 16 ALA B CA 1
ATOM 1507 C C . ALA B 1 16 ? 6.52 -26.045 -10.247 1 92.89 16 ALA B C 1
ATOM 1509 O O . ALA B 1 16 ? 7.354 -25.78 -11.116 1 92.89 16 ALA B O 1
ATOM 1510 N N . LYS B 1 17 ? 6.12 -27.231 -10.046 1 93.38 17 LYS B N 1
ATOM 1511 C CA . LYS B 1 17 ? 6.609 -28.373 -10.814 1 93.38 17 LYS B CA 1
ATOM 1512 C C . LYS B 1 17 ? 6.182 -28.276 -12.276 1 93.38 17 LYS B C 1
ATOM 1514 O O . LYS B 1 17 ? 6.931 -28.665 -13.174 1 93.38 17 LYS B O 1
ATOM 1519 N N . HIS B 1 18 ? 5.063 -27.768 -12.493 1 90.63 18 HIS B N 1
ATOM 1520 C CA . HIS B 1 18 ? 4.494 -27.834 -13.834 1 90.63 18 HIS B CA 1
ATOM 1521 C C . HIS B 1 18 ? 4.62 -26.495 -14.552 1 90.63 18 HIS B C 1
ATOM 1523 O O . HIS B 1 18 ? 4.161 -26.349 -15.688 1 90.63 18 HIS B O 1
ATOM 1529 N N . SER B 1 19 ? 5.122 -25.582 -13.81 1 87.56 19 SER B N 1
ATOM 1530 C CA . SER B 1 19 ? 5.381 -24.304 -14.465 1 87.56 19 SER B CA 1
ATOM 1531 C C . SER B 1 19 ? 6.611 -24.383 -15.364 1 87.56 19 SER B C 1
ATOM 1533 O O . SER B 1 19 ? 7.598 -25.035 -15.018 1 87.56 19 SER B O 1
ATOM 1535 N N . LYS B 1 20 ? 6.493 -23.919 -16.506 1 76.7 20 LYS B N 1
ATOM 1536 C CA . LYS B 1 20 ? 7.615 -23.929 -17.44 1 76.7 20 LYS B CA 1
ATOM 1537 C C . LYS B 1 20 ? 8.717 -22.977 -16.984 1 76.7 20 LYS B C 1
ATOM 1539 O O . LYS B 1 20 ? 9.888 -23.17 -17.318 1 76.7 20 LYS B O 1
ATOM 1544 N N . GLU B 1 21 ? 8.347 -22.031 -16.271 1 76.79 21 GLU B N 1
ATOM 1545 C CA . GLU B 1 21 ? 9.281 -21.029 -15.767 1 76.79 21 GLU B CA 1
ATOM 1546 C C . GLU B 1 21 ? 9.1 -20.81 -14.267 1 76.79 21 GLU B C 1
ATOM 1548 O O . GLU B 1 21 ? 8.231 -21.424 -13.646 1 76.79 21 GLU B O 1
ATOM 1553 N N . THR B 1 22 ? 9.959 -19.982 -13.663 1 82.32 22 THR B N 1
ATOM 1554 C CA . THR B 1 22 ? 9.841 -19.634 -12.251 1 82.32 22 THR B CA 1
ATOM 1555 C C . THR B 1 22 ? 8.532 -18.898 -11.983 1 82.32 22 THR B C 1
ATOM 1557 O O . THR B 1 22 ? 8.029 -18.18 -12.849 1 82.32 22 THR B O 1
ATOM 1560 N N . LEU B 1 23 ? 7.958 -19.224 -10.841 1 86.04 23 LEU B N 1
ATOM 1561 C CA . LEU B 1 23 ? 6.699 -18.591 -10.464 1 86.04 23 LEU B CA 1
ATOM 1562 C C . LEU B 1 23 ? 6.945 -17.388 -9.56 1 86.04 23 LEU B C 1
ATOM 1564 O O . LEU B 1 23 ? 7.797 -17.438 -8.671 1 86.04 23 LEU B O 1
ATOM 1568 N N . THR B 1 24 ? 6.235 -16.348 -9.924 1 81.98 24 THR B N 1
ATOM 1569 C CA . THR B 1 24 ? 6.29 -15.192 -9.036 1 81.98 24 THR B CA 1
ATOM 1570 C C . THR B 1 24 ? 5.256 -15.318 -7.921 1 81.98 24 THR B C 1
ATOM 1572 O O . THR B 1 24 ? 4.314 -16.105 -8.026 1 81.98 24 THR B O 1
ATOM 1575 N N . ASN B 1 25 ? 5.445 -14.532 -6.863 1 82.06 25 ASN B N 1
ATOM 1576 C CA . ASN B 1 25 ? 4.469 -14.468 -5.781 1 82.06 25 ASN B CA 1
ATOM 1577 C C . ASN B 1 25 ? 3.089 -14.068 -6.295 1 82.06 25 ASN B C 1
ATOM 1579 O O . ASN B 1 25 ? 2.074 -14.6 -5.84 1 82.06 25 ASN B O 1
ATOM 1583 N N . SER B 1 26 ? 3.043 -13.197 -7.225 1 78.65 26 SER B N 1
ATOM 1584 C CA . SER B 1 26 ? 1.781 -12.696 -7.759 1 78.65 26 SER B CA 1
ATOM 1585 C C . SER B 1 26 ? 1.015 -13.795 -8.489 1 78.65 26 SER B C 1
ATOM 1587 O O . SER B 1 26 ? -0.209 -13.884 -8.38 1 78.65 26 SER B O 1
ATOM 1589 N N . GLN B 1 27 ? 1.685 -14.576 -9.217 1 81.02 27 GLN B N 1
ATOM 1590 C CA . GLN B 1 27 ? 1.06 -15.672 -9.951 1 81.02 27 GLN B CA 1
ATOM 1591 C C . GLN B 1 27 ? 0.471 -16.707 -8.997 1 81.02 27 GLN B C 1
ATOM 1593 O O . GLN B 1 27 ? -0.671 -17.139 -9.17 1 81.02 27 GLN B O 1
ATOM 1598 N N . ILE B 1 28 ? 1.276 -17.01 -8.047 1 88.28 28 ILE B N 1
ATOM 1599 C CA . ILE B 1 28 ? 0.817 -17.992 -7.07 1 88.28 28 ILE B CA 1
ATOM 1600 C C . ILE B 1 28 ? -0.377 -17.433 -6.3 1 88.28 28 ILE B C 1
ATOM 1602 O O . ILE B 1 28 ? -1.391 -18.116 -6.134 1 88.28 28 ILE B O 1
ATOM 1606 N N . SER B 1 29 ? -0.289 -16.251 -5.897 1 84.75 29 SER B N 1
ATOM 1607 C CA . SER B 1 29 ? -1.337 -15.593 -5.123 1 84.75 29 SER B CA 1
ATOM 1608 C C . SER B 1 29 ? -2.628 -15.478 -5.927 1 84.75 29 SER B C 1
ATOM 1610 O O . SER B 1 29 ? -3.716 -15.728 -5.404 1 84.75 29 SER B O 1
ATOM 1612 N N . GLU B 1 30 ? -2.515 -15.097 -7.128 1 81.56 30 GLU B N 1
ATOM 1613 C CA . GLU B 1 30 ? -3.694 -14.962 -7.977 1 81.56 30 GLU B CA 1
ATOM 1614 C C . GLU B 1 30 ? -4.47 -16.274 -8.057 1 81.56 30 GLU B C 1
ATOM 1616 O O . GLU B 1 30 ? -5.695 -16.286 -7.92 1 81.56 30 GLU B O 1
ATOM 1621 N N . PHE B 1 31 ? -3.79 -17.334 -8.281 1 86.34 31 PHE B N 1
ATOM 1622 C CA . PHE B 1 31 ? -4.422 -18.64 -8.422 1 86.34 31 PHE B CA 1
ATOM 1623 C C . PHE B 1 31 ? -5.092 -19.061 -7.12 1 86.34 31 PHE B C 1
ATOM 1625 O O . PHE B 1 31 ? -6.256 -19.466 -7.116 1 86.34 31 PHE B O 1
ATOM 1632 N N . ILE B 1 32 ? -4.385 -18.992 -6.039 1 88.68 32 ILE B N 1
ATOM 1633 C CA . ILE B 1 32 ? -4.819 -19.502 -4.744 1 88.68 32 ILE B CA 1
ATOM 1634 C C . ILE B 1 32 ? -5.951 -18.634 -4.2 1 88.68 32 ILE B C 1
ATOM 1636 O O . ILE B 1 32 ? -6.944 -19.15 -3.682 1 88.68 32 ILE B O 1
ATOM 1640 N N . LEU B 1 33 ? -5.834 -17.419 -4.371 1 81.88 33 LEU B N 1
ATOM 1641 C CA . LEU B 1 33 ? -6.796 -16.489 -3.791 1 81.88 33 LEU B CA 1
ATOM 1642 C C . LEU B 1 33 ? -8.079 -16.45 -4.614 1 81.88 33 LEU B C 1
ATOM 1644 O O . LEU B 1 33 ? -9.175 -16.343 -4.058 1 81.88 33 LEU B O 1
ATOM 1648 N N . ASP B 1 34 ? -7.967 -16.548 -5.853 1 78.22 34 ASP B N 1
ATOM 1649 C CA . ASP B 1 34 ? -9.126 -16.53 -6.741 1 78.22 34 ASP B CA 1
ATOM 1650 C C . ASP B 1 34 ? -10.062 -17.699 -6.446 1 78.22 34 ASP B C 1
ATOM 1652 O O . ASP B 1 34 ? -11.28 -17.581 -6.601 1 78.22 34 ASP B O 1
ATOM 1656 N N . ARG B 1 35 ? -9.462 -18.682 -6.065 1 82.67 35 ARG B N 1
ATOM 1657 C CA . ARG B 1 35 ? -10.246 -19.891 -5.836 1 82.67 35 ARG B CA 1
ATOM 1658 C C . ARG B 1 35 ? -10.555 -20.071 -4.354 1 82.67 35 ARG B C 1
ATOM 1660 O O . ARG B 1 35 ? -11.125 -21.088 -3.952 1 82.67 35 ARG B O 1
ATOM 1667 N N . ASP B 1 36 ? -10.164 -19.134 -3.586 1 80.64 36 ASP B N 1
ATOM 1668 C CA . ASP B 1 36 ? -10.461 -19.033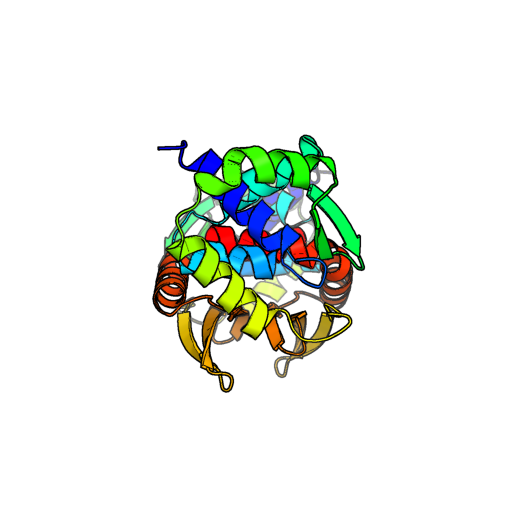 -2.161 1 80.64 36 ASP B CA 1
ATOM 1669 C C . ASP B 1 36 ? -9.922 -20.241 -1.399 1 80.64 36 ASP B C 1
ATOM 1671 O O . ASP B 1 36 ? -10.591 -20.77 -0.509 1 80.64 36 ASP B O 1
ATOM 1675 N N . TYR B 1 37 ? -8.828 -20.683 -1.901 1 83.38 37 TYR B N 1
ATOM 1676 C CA . TYR B 1 37 ? -8.204 -21.771 -1.155 1 83.38 37 TYR B CA 1
ATOM 1677 C C . TYR B 1 37 ? -7.734 -21.294 0.214 1 83.38 37 TYR B C 1
ATOM 1679 O O . TYR B 1 37 ? -7.83 -22.027 1.2 1 83.38 37 TYR B O 1
ATOM 1687 N N . THR B 1 38 ? -7.234 -20.136 0.27 1 85.02 38 THR B N 1
ATOM 1688 C CA . THR B 1 38 ? -6.793 -19.496 1.505 1 85.02 38 THR B CA 1
ATOM 1689 C C . THR B 1 38 ? -6.638 -17.991 1.309 1 85.02 38 THR B C 1
ATOM 1691 O O . THR B 1 38 ? -6.965 -17.462 0.245 1 85.02 38 THR B O 1
ATOM 1694 N N . ASP B 1 39 ? -6.239 -17.353 2.405 1 80.77 39 ASP B N 1
ATOM 1695 C CA . ASP B 1 39 ? -6.018 -15.915 2.292 1 80.77 39 ASP B CA 1
ATOM 1696 C C . ASP B 1 39 ? -4.533 -15.599 2.126 1 80.77 39 ASP B C 1
ATOM 1698 O O . ASP B 1 39 ? -3.69 -16.495 2.197 1 80.77 39 ASP B O 1
ATOM 1702 N N . TYR B 1 40 ? -4.265 -14.343 1.723 1 79.88 40 TYR B N 1
ATOM 1703 C CA . TYR B 1 40 ? -2.913 -13.924 1.37 1 79.88 40 TYR B CA 1
ATOM 1704 C C . TYR B 1 40 ? -1.944 -14.187 2.516 1 79.88 40 TYR B C 1
ATOM 1706 O O . TYR B 1 40 ? -0.84 -14.692 2.299 1 79.88 40 TYR B O 1
ATOM 1714 N N . PHE B 1 41 ? -2.373 -13.892 3.735 1 77.34 41 PHE B N 1
ATOM 1715 C CA . PHE B 1 41 ? -1.495 -14.045 4.889 1 77.34 41 PHE B CA 1
ATOM 1716 C C . PHE B 1 41 ? -1.09 -15.503 5.071 1 77.34 41 PHE B C 1
ATOM 1718 O O . PHE B 1 41 ? 0.084 -15.802 5.3 1 77.34 41 PHE B O 1
ATOM 1725 N N . GLN B 1 42 ? -2.032 -16.347 4.977 1 84.87 42 GLN B N 1
ATOM 1726 C CA . GLN B 1 42 ? -1.766 -17.774 5.119 1 84.87 42 GLN B CA 1
ATOM 1727 C C . GLN B 1 42 ? -0.897 -18.288 3.974 1 84.87 42 GLN B C 1
ATOM 1729 O O . GLN B 1 42 ? -0.036 -19.147 4.178 1 84.87 42 GLN B O 1
ATOM 1734 N N . LEU B 1 43 ? -1.102 -17.775 2.813 1 90.36 43 LEU B N 1
ATOM 1735 C CA . LEU B 1 43 ? -0.295 -18.177 1.666 1 90.36 43 LEU B CA 1
ATOM 1736 C C . LEU B 1 43 ? 1.167 -17.794 1.87 1 90.36 43 LEU B C 1
ATOM 1738 O O . LEU B 1 43 ? 2.068 -18.566 1.532 1 90.36 43 LEU B O 1
ATOM 1742 N N . GLN B 1 44 ? 1.376 -16.634 2.428 1 85.38 44 GLN B N 1
ATOM 1743 C CA . GLN B 1 44 ? 2.744 -16.185 2.662 1 85.38 44 GLN B CA 1
ATOM 1744 C C . GLN B 1 44 ? 3.467 -17.109 3.639 1 85.38 44 GLN B C 1
ATOM 1746 O O . GLN B 1 44 ? 4.65 -17.405 3.462 1 85.38 44 GLN B O 1
ATOM 1751 N N . LYS B 1 45 ? 2.759 -17.543 4.611 1 87.66 45 LYS B N 1
ATOM 1752 C CA . LYS B 1 45 ? 3.309 -18.501 5.567 1 87.66 45 LYS B CA 1
ATOM 1753 C C . LYS B 1 45 ? 3.667 -19.817 4.882 1 87.66 45 LYS B C 1
ATOM 1755 O O . LYS B 1 45 ? 4.714 -20.404 5.162 1 87.66 45 LYS B O 1
ATOM 1760 N N . VAL B 1 46 ? 2.828 -20.206 4.021 1 93.16 46 VAL B N 1
ATOM 1761 C CA . VAL B 1 46 ? 3.036 -21.438 3.267 1 93.16 46 VAL B CA 1
ATOM 1762 C C . VAL B 1 46 ? 4.306 -21.322 2.428 1 93.16 46 VAL B C 1
ATOM 1764 O O . VAL B 1 46 ? 5.158 -22.213 2.453 1 93.16 46 VAL B O 1
ATOM 1767 N N . LEU B 1 47 ? 4.465 -20.251 1.716 1 92.7 47 LEU B N 1
ATOM 1768 C CA . LEU B 1 47 ? 5.622 -20.045 0.851 1 92.7 47 LEU B CA 1
ATOM 1769 C C . LEU B 1 47 ? 6.907 -19.978 1.67 1 92.7 47 LEU B C 1
ATOM 1771 O O . LEU B 1 47 ? 7.924 -20.561 1.286 1 92.7 47 LEU B O 1
ATOM 1775 N N . SER B 1 48 ? 6.853 -19.282 2.752 1 91.12 48 SER B N 1
ATOM 1776 C CA . SER B 1 48 ? 8.008 -19.171 3.637 1 91.12 48 SER B CA 1
ATOM 1777 C C . SER B 1 48 ? 8.423 -20.535 4.178 1 91.12 48 SER B C 1
ATOM 1779 O O . SER B 1 48 ? 9.614 -20.851 4.233 1 91.12 48 SER B O 1
ATOM 1781 N N . GLU B 1 49 ? 7.469 -21.298 4.568 1 94.84 49 GLU B N 1
ATOM 1782 C CA . GLU B 1 49 ? 7.747 -22.629 5.098 1 94.84 49 GLU B CA 1
ATOM 1783 C C . GLU B 1 49 ? 8.355 -23.533 4.028 1 94.84 49 GLU B C 1
ATOM 1785 O O . GLU B 1 49 ? 9.281 -24.297 4.307 1 94.84 49 GLU B O 1
ATOM 1790 N N . LEU B 1 50 ? 7.847 -23.485 2.862 1 96.19 50 LEU B N 1
ATOM 1791 C CA . LEU B 1 50 ? 8.343 -24.31 1.765 1 96.19 50 LEU B CA 1
ATOM 1792 C C . LEU B 1 50 ? 9.779 -23.938 1.412 1 96.19 50 LEU B C 1
ATOM 1794 O O . LEU B 1 50 ? 10.575 -24.804 1.042 1 96.19 50 LEU B O 1
ATOM 1798 N N . VAL B 1 51 ? 10.094 -22.649 1.561 1 95.26 51 VAL B N 1
ATOM 1799 C CA . VAL B 1 51 ? 11.457 -22.194 1.309 1 95.26 51 VAL B CA 1
ATOM 1800 C C . VAL B 1 51 ? 12.366 -22.624 2.459 1 95.26 51 VAL B C 1
ATOM 1802 O O . VAL B 1 51 ? 13.474 -23.115 2.232 1 95.26 51 VAL B O 1
ATOM 1805 N N . GLU B 1 52 ? 11.857 -22.516 3.628 1 94.87 52 GLU B N 1
ATOM 1806 C CA . GLU B 1 52 ? 12.63 -22.868 4.815 1 94.87 52 GLU B CA 1
ATOM 1807 C C . GLU B 1 52 ? 12.947 -24.36 4.845 1 94.87 52 GLU B C 1
ATOM 1809 O O . GLU B 1 52 ? 14.02 -24.763 5.3 1 94.87 52 GLU B O 1
ATOM 1814 N N . THR B 1 53 ? 12.005 -25.104 4.414 1 95 53 THR B N 1
ATOM 1815 C CA . THR B 1 53 ? 12.183 -26.551 4.425 1 95 53 THR B CA 1
ATOM 1816 C C . THR B 1 53 ? 12.849 -27.024 3.136 1 95 53 THR B C 1
ATOM 1818 O O . THR B 1 53 ? 12.921 -28.226 2.872 1 95 53 THR B O 1
ATOM 1821 N N . GLU B 1 54 ? 13.202 -26.094 2.261 1 95.94 54 GLU B N 1
ATOM 1822 C CA . GLU B 1 54 ? 13.977 -26.305 1.042 1 95.94 54 GLU B CA 1
ATOM 1823 C C . GLU B 1 54 ? 13.177 -27.093 0.008 1 95.94 54 GLU B C 1
ATOM 1825 O O . GLU B 1 54 ? 13.742 -27.882 -0.751 1 95.94 54 GLU B O 1
ATOM 1830 N N . LEU B 1 55 ? 11.917 -27.027 0.081 1 96.48 55 LEU B N 1
ATOM 1831 C CA . LEU B 1 55 ? 11.072 -27.63 -0.944 1 96.48 55 LEU B CA 1
ATOM 1832 C C . LEU B 1 55 ? 10.884 -26.68 -2.122 1 96.48 55 LEU B C 1
ATOM 1834 O O . LEU B 1 55 ? 10.604 -27.118 -3.24 1 96.48 55 LEU B O 1
ATOM 1838 N N . LEU B 1 56 ? 10.95 -25.421 -1.79 1 96.05 56 LEU B N 1
ATOM 1839 C CA . LEU B 1 56 ? 11.006 -24.362 -2.791 1 96.05 56 LEU B CA 1
ATOM 1840 C C . LEU B 1 56 ? 12.283 -23.542 -2.644 1 96.05 56 LEU B C 1
ATOM 1842 O O . LEU B 1 56 ? 12.836 -23.437 -1.547 1 96.05 56 LEU B O 1
ATOM 1846 N N . ARG B 1 57 ? 12.771 -23.088 -3.774 1 94.31 57 ARG B N 1
ATOM 1847 C CA . ARG B 1 57 ? 13.85 -22.105 -3.793 1 94.31 57 ARG B CA 1
ATOM 1848 C C . ARG B 1 57 ? 13.333 -20.733 -4.212 1 94.31 57 ARG B C 1
ATOM 1850 O O . ARG B 1 57 ? 12.603 -20.613 -5.199 1 94.31 57 ARG B O 1
ATOM 1857 N N . LYS B 1 58 ? 13.624 -19.802 -3.343 1 90.73 58 LYS B N 1
ATOM 1858 C CA . LYS B 1 58 ? 13.275 -18.414 -3.634 1 90.73 58 LYS B CA 1
ATOM 1859 C C . LYS B 1 58 ? 14.462 -17.662 -4.229 1 90.73 58 LYS B C 1
ATOM 1861 O O . LYS B 1 58 ? 15.56 -17.681 -3.667 1 90.73 58 LYS B O 1
ATOM 1866 N N . ARG B 1 59 ? 14.297 -17.229 -5.413 1 85.22 59 ARG B N 1
ATOM 1867 C CA . ARG B 1 59 ? 15.291 -16.362 -6.037 1 85.22 59 ARG B CA 1
ATOM 1868 C C . ARG B 1 59 ? 14.758 -14.942 -6.195 1 85.22 59 ARG B C 1
ATOM 1870 O O . ARG B 1 59 ? 13.611 -14.746 -6.602 1 85.22 59 ARG B O 1
ATOM 1877 N N . THR B 1 60 ? 15.485 -14.074 -5.627 1 75.46 60 THR B N 1
ATOM 1878 C CA . THR B 1 60 ? 15.083 -12.677 -5.751 1 75.46 60 THR B CA 1
ATOM 1879 C C . THR B 1 60 ? 15.816 -12.004 -6.908 1 75.46 60 THR B C 1
ATOM 1881 O O . THR B 1 60 ? 17.047 -11.955 -6.924 1 75.46 60 THR B O 1
ATOM 1884 N N . ILE B 1 61 ? 15.149 -11.71 -7.954 1 69.48 61 ILE B N 1
ATOM 1885 C CA . ILE B 1 61 ? 15.706 -10.977 -9.086 1 69.48 61 ILE B CA 1
ATOM 1886 C C . ILE B 1 61 ? 15.084 -9.584 -9.156 1 69.48 61 ILE B C 1
ATOM 1888 O O . ILE B 1 61 ? 13.87 -9.448 -9.325 1 69.48 61 ILE B O 1
ATOM 1892 N N . SER B 1 62 ? 15.912 -8.506 -9.181 1 66.51 62 SER B N 1
ATOM 1893 C CA . SER B 1 62 ? 15.443 -7.127 -9.261 1 66.51 62 SER B CA 1
ATOM 1894 C C . SER B 1 62 ? 14.328 -6.863 -8.254 1 66.51 62 SER B C 1
ATOM 1896 O O . SER B 1 62 ? 13.259 -6.367 -8.619 1 66.51 62 SER B O 1
ATOM 1898 N N . ASN B 1 63 ? 14.331 -7.458 -7.068 1 65.29 63 ASN B N 1
ATOM 1899 C CA . ASN B 1 63 ? 13.444 -7.217 -5.934 1 65.29 63 ASN B CA 1
ATOM 1900 C C . ASN B 1 63 ? 12.146 -8.01 -6.06 1 65.29 63 ASN B C 1
ATOM 1902 O O . ASN B 1 63 ? 11.189 -7.761 -5.325 1 65.29 63 ASN B O 1
ATOM 1906 N N . SER B 1 64 ? 12.137 -8.815 -7.043 1 69.56 64 SER B N 1
ATOM 1907 C CA . SER B 1 64 ? 11.004 -9.725 -7.175 1 69.56 64 SER B CA 1
ATOM 1908 C C . SER B 1 64 ? 11.378 -11.139 -6.745 1 69.56 64 SER B C 1
ATOM 1910 O O . SER B 1 64 ? 12.512 -11.577 -6.95 1 69.56 64 SER B O 1
ATOM 1912 N N . SER B 1 65 ? 10.372 -11.664 -6.118 1 76.25 65 SER B N 1
ATOM 1913 C CA . SER B 1 65 ? 10.59 -13.031 -5.655 1 76.25 65 SER B CA 1
ATOM 1914 C C . SER B 1 65 ? 10.101 -14.047 -6.682 1 76.25 65 SER B C 1
ATOM 1916 O O . SER B 1 65 ? 8.974 -13.948 -7.173 1 76.25 65 SER B O 1
ATOM 1918 N N . TYR B 1 66 ? 10.985 -14.984 -7.013 1 83.6 66 TYR B N 1
ATOM 1919 C CA . TYR B 1 66 ? 10.687 -16.114 -7.886 1 83.6 66 TYR B CA 1
ATOM 1920 C C . TYR B 1 66 ? 10.821 -17.433 -7.134 1 83.6 66 TYR B C 1
ATOM 1922 O O . TYR B 1 66 ? 11.746 -17.61 -6.338 1 83.6 66 TYR B O 1
ATOM 1930 N N . TYR B 1 67 ? 9.832 -18.234 -7.438 1 90.02 67 TYR B N 1
ATOM 1931 C CA . TYR B 1 67 ? 9.831 -19.512 -6.736 1 90.02 67 TYR B CA 1
ATOM 1932 C C . TYR B 1 67 ? 10.037 -20.668 -7.707 1 90.02 67 TYR B C 1
ATOM 1934 O O . TYR B 1 67 ? 9.47 -20.676 -8.802 1 90.02 67 TYR B O 1
ATOM 1942 N N . GLU B 1 68 ? 10.963 -21.55 -7.316 1 92.51 68 GLU B N 1
ATOM 1943 C CA . GLU B 1 68 ? 11.232 -22.772 -8.068 1 92.51 68 GLU B CA 1
ATOM 1944 C C . GLU B 1 68 ? 11.211 -23.996 -7.157 1 92.51 68 GLU B C 1
ATOM 1946 O O . GLU B 1 68 ? 11.706 -23.946 -6.029 1 92.51 68 GLU B O 1
ATOM 1951 N N . ILE B 1 69 ? 10.689 -25.101 -7.69 1 94.65 69 ILE B N 1
ATOM 1952 C CA . ILE B 1 69 ? 10.65 -26.327 -6.901 1 94.65 69 ILE B CA 1
ATOM 1953 C C . ILE B 1 69 ? 12.028 -26.987 -6.906 1 94.65 69 ILE B C 1
ATOM 1955 O O . ILE B 1 69 ? 12.72 -26.986 -7.926 1 94.65 69 ILE B O 1
ATOM 1959 N N . THR B 1 70 ? 12.405 -27.498 -5.742 1 96.09 70 THR B N 1
ATOM 1960 C CA . THR B 1 70 ? 13.676 -28.204 -5.619 1 96.09 70 THR B CA 1
ATOM 1961 C C . THR B 1 70 ? 13.493 -29.697 -5.875 1 96.09 70 THR B C 1
ATOM 1963 O O . THR B 1 70 ? 12.369 -30.166 -6.065 1 96.09 70 THR B O 1
ATOM 1966 N N . GLU B 1 71 ? 14.645 -30.433 -5.91 1 96.14 71 GLU B N 1
ATOM 1967 C CA . GLU B 1 71 ? 14.563 -31.884 -6.051 1 96.14 71 GLU B CA 1
ATOM 1968 C C . GLU B 1 71 ? 13.826 -32.512 -4.871 1 96.14 71 GLU B C 1
ATOM 1970 O O . GLU B 1 71 ? 13.049 -33.452 -5.048 1 96.14 71 GLU B O 1
ATOM 1975 N N . GLU B 1 72 ? 14.07 -31.944 -3.734 1 96.23 72 GLU B N 1
ATOM 1976 C CA . GLU B 1 72 ? 13.376 -32.419 -2.54 1 96.23 72 GLU B CA 1
ATOM 1977 C C . GLU B 1 72 ? 11.882 -32.119 -2.614 1 96.23 72 GLU B C 1
ATOM 1979 O O . GLU B 1 72 ? 11.059 -32.929 -2.184 1 96.23 72 GLU B O 1
ATOM 1984 N N . GLY B 1 73 ? 11.538 -30.997 -3.138 1 96.63 73 GLY B N 1
ATOM 1985 C CA . GLY B 1 73 ? 10.141 -30.651 -3.348 1 96.63 73 GLY B CA 1
ATOM 1986 C C . GLY B 1 73 ? 9.433 -31.585 -4.312 1 96.63 73 GLY B C 1
ATOM 1987 O O . GLY B 1 73 ? 8.302 -32.006 -4.059 1 96.63 73 GLY B O 1
ATOM 1988 N N . LYS B 1 74 ? 10.139 -31.97 -5.321 1 96.12 74 LYS B N 1
ATOM 1989 C CA . LYS B 1 74 ? 9.591 -32.9 -6.304 1 96.12 74 LYS B CA 1
ATOM 1990 C C . LYS B 1 74 ? 9.317 -34.264 -5.677 1 96.12 74 LYS B C 1
ATOM 1992 O O . LYS B 1 74 ? 8.277 -34.874 -5.935 1 96.12 74 LYS B O 1
ATOM 1997 N N . LYS B 1 75 ? 10.274 -34.663 -4.91 1 95.75 75 LYS B N 1
ATOM 1998 C CA . LYS B 1 75 ? 10.136 -35.95 -4.235 1 95.75 75 LYS B CA 1
ATOM 1999 C C . LYS B 1 75 ? 8.941 -35.948 -3.286 1 95.75 75 LYS B C 1
ATOM 2001 O O . LYS B 1 75 ? 8.144 -36.889 -3.28 1 95.75 75 LYS B O 1
ATOM 2006 N N . THR B 1 76 ? 8.88 -34.917 -2.539 1 93.95 76 THR B N 1
ATOM 2007 C CA . THR B 1 76 ? 7.776 -34.785 -1.595 1 93.95 76 THR B CA 1
ATOM 2008 C C . THR B 1 76 ? 6.436 -34.809 -2.324 1 93.95 76 THR B C 1
ATOM 2010 O O . THR B 1 76 ? 5.501 -35.489 -1.895 1 93.95 76 THR B O 1
ATOM 2013 N N . LEU B 1 77 ? 6.345 -34.029 -3.364 1 95.17 77 LEU B N 1
ATOM 2014 C CA . LEU B 1 77 ? 5.118 -33.98 -4.152 1 95.17 77 LEU B CA 1
ATOM 2015 C C . LEU B 1 77 ? 4.7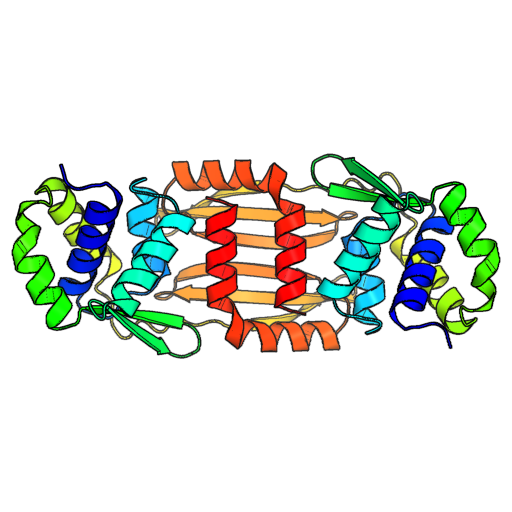6 -35.363 -4.686 1 95.17 77 LEU B C 1
ATOM 2017 O O . LEU B 1 77 ? 3.586 -35.74 -4.707 1 95.17 77 LEU B O 1
ATOM 2021 N N . SER B 1 78 ? 5.669 -36.14 -5.109 1 94.31 78 SER B N 1
ATOM 2022 C CA . SER B 1 78 ? 5.425 -37.462 -5.679 1 94.31 78 SER B CA 1
ATOM 2023 C C . SER B 1 78 ? 4.775 -38.391 -4.66 1 94.31 78 SER B C 1
ATOM 2025 O O . SER B 1 78 ? 3.97 -39.251 -5.021 1 94.31 78 SER B O 1
ATOM 2027 N N . TYR B 1 79 ? 5.063 -38.097 -3.388 1 93.03 79 TYR B N 1
ATOM 2028 C CA . TYR B 1 79 ? 4.516 -38.939 -2.33 1 93.03 79 TYR B CA 1
ATOM 2029 C C . TYR B 1 79 ? 3.074 -38.557 -2.018 1 93.03 79 TYR B C 1
ATOM 2031 O O . TYR B 1 79 ? 2.269 -39.409 -1.636 1 93.03 79 TYR B O 1
ATOM 2039 N N . PHE B 1 80 ? 2.74 -37.353 -2.294 1 91.01 80 PHE B N 1
ATOM 2040 C CA . PHE B 1 80 ? 1.464 -36.866 -1.784 1 91.01 80 PHE B CA 1
ATOM 2041 C C . PHE B 1 80 ? 0.564 -36.407 -2.925 1 91.01 80 PHE B C 1
ATOM 2043 O O . PHE B 1 80 ? -0.584 -36.019 -2.7 1 91.01 80 PHE B O 1
ATOM 2050 N N . GLU B 1 81 ? 1.022 -36.351 -4.086 1 89.06 81 GLU B N 1
ATOM 2051 C CA . GLU B 1 81 ? 0.303 -35.795 -5.228 1 89.06 81 GLU B CA 1
ATOM 2052 C C . GLU B 1 81 ? -1.064 -36.454 -5.394 1 89.06 81 GLU B C 1
ATOM 2054 O O . GLU B 1 81 ? -2.004 -35.829 -5.889 1 89.06 81 GLU B O 1
ATOM 2059 N N . LYS B 1 82 ? -1.209 -37.691 -4.956 1 90.4 82 LYS B N 1
ATOM 2060 C CA . LYS B 1 82 ? -2.476 -38.411 -5.058 1 90.4 82 LYS B CA 1
ATOM 2061 C C . LYS B 1 82 ? -3.537 -37.786 -4.156 1 90.4 82 LYS B C 1
ATOM 2063 O O . LYS B 1 82 ? -4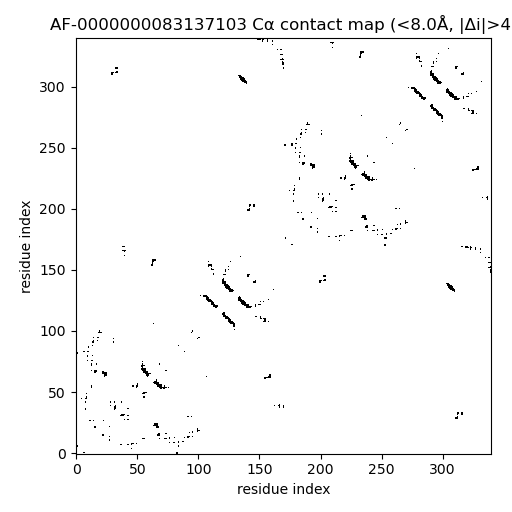.734 -38.008 -4.352 1 90.4 82 LYS B O 1
ATOM 2068 N N . GLU B 1 83 ? -3.026 -37.064 -3.208 1 89.82 83 GLU B N 1
ATOM 2069 C CA . GLU B 1 83 ? -3.941 -36.392 -2.289 1 89.82 83 GLU B CA 1
ATOM 2070 C C . GLU B 1 83 ? -4.621 -35.202 -2.96 1 89.82 83 GLU B C 1
ATOM 2072 O O . GLU B 1 83 ? -5.64 -34.707 -2.473 1 89.82 83 GLU B O 1
ATOM 2077 N N . LEU B 1 84 ? -4.091 -34.682 -4.079 1 90.83 84 LEU B N 1
ATOM 2078 C CA . LEU B 1 84 ? -4.71 -33.602 -4.841 1 90.83 84 LEU B CA 1
ATOM 2079 C C . LEU B 1 84 ? -5.776 -34.146 -5.786 1 90.83 84 LEU B C 1
ATOM 2081 O O . LEU B 1 84 ? -5.522 -35.087 -6.541 1 90.83 84 LEU B O 1
ATOM 2085 N N . SER B 1 85 ? -6.91 -33.553 -5.658 1 90.15 85 SER B N 1
ATOM 2086 C CA . SER B 1 85 ? -7.987 -33.996 -6.537 1 90.15 85 SER B CA 1
ATOM 2087 C C . SER B 1 85 ? -7.647 -33.737 -8.001 1 90.15 85 SER B C 1
ATOM 2089 O O . SER B 1 85 ? -6.872 -32.83 -8.313 1 90.15 85 SER B O 1
ATOM 2091 N N . GLY B 1 86 ? -8.185 -34.493 -8.925 1 92.54 86 GLY B N 1
ATOM 2092 C CA . GLY B 1 86 ? -8.015 -34.263 -10.351 1 92.54 86 GLY B CA 1
ATOM 2093 C C . GLY B 1 86 ? -8.51 -32.901 -10.799 1 92.54 86 GLY B C 1
ATOM 2094 O O . GLY B 1 86 ? -7.925 -32.285 -11.692 1 92.54 86 GLY B O 1
ATOM 2095 N N . GLU B 1 87 ? -9.505 -32.509 -10.125 1 92.45 87 GLU B N 1
ATOM 2096 C CA . GLU B 1 87 ? -10.066 -31.199 -10.443 1 92.45 87 GLU B CA 1
ATOM 2097 C C . GLU B 1 87 ? -9.055 -30.087 -10.181 1 92.45 87 GLU B C 1
ATOM 2099 O O . GLU B 1 87 ? -8.861 -29.206 -11.022 1 92.45 87 GLU B O 1
ATOM 2104 N N . ILE B 1 88 ? -8.416 -30.119 -9.025 1 92.02 88 ILE B N 1
ATOM 2105 C CA . ILE B 1 88 ? -7.432 -29.11 -8.648 1 92.02 88 ILE B CA 1
ATOM 2106 C C . ILE B 1 88 ? -6.241 -29.171 -9.602 1 92.02 88 ILE B C 1
ATOM 2108 O O . ILE B 1 88 ? -5.756 -28.136 -10.066 1 92.02 88 ILE B O 1
ATOM 2112 N N . LYS B 1 89 ? -5.806 -30.359 -9.952 1 93.74 89 LYS B N 1
ATOM 2113 C CA . LYS B 1 89 ? -4.69 -30.541 -10.876 1 93.74 89 LYS B CA 1
ATOM 2114 C C . LYS B 1 89 ? -5.001 -29.934 -12.24 1 93.74 89 LYS B C 1
ATOM 2116 O O . LYS B 1 89 ? -4.159 -29.251 -12.828 1 93.74 89 LYS B O 1
ATOM 2121 N N . ASN B 1 90 ? -6.133 -30.138 -12.653 1 93.42 90 ASN B N 1
ATOM 2122 C CA . ASN B 1 90 ? -6.549 -29.596 -13.942 1 93.42 90 ASN B CA 1
ATOM 2123 C C . ASN B 1 90 ? -6.633 -28.072 -13.909 1 93.42 90 ASN B C 1
ATOM 2125 O O . ASN B 1 90 ? -6.267 -27.405 -14.878 1 93.42 90 ASN B O 1
ATOM 2129 N N . GLU B 1 91 ? -7.156 -27.612 -12.832 1 90.91 91 GLU B N 1
ATOM 2130 C CA . GLU B 1 91 ? -7.245 -26.162 -12.679 1 90.91 91 GLU B CA 1
ATOM 2131 C C . GLU B 1 91 ? -5.863 -25.516 -12.733 1 90.91 91 GLU B C 1
ATOM 2133 O O . GLU B 1 91 ? -5.69 -24.459 -13.343 1 90.91 91 GLU B O 1
ATOM 2138 N N . VAL B 1 92 ? -4.949 -26.123 -12.1 1 91.59 92 VAL B N 1
ATOM 2139 C CA . VAL B 1 92 ? -3.582 -25.615 -12.074 1 91.59 92 VAL B CA 1
ATOM 2140 C C . VAL B 1 92 ? -2.995 -25.636 -13.483 1 91.59 92 VAL B C 1
ATOM 2142 O O . VAL B 1 92 ? -2.423 -24.644 -13.939 1 91.59 92 VAL B O 1
ATOM 2145 N N . LYS B 1 93 ? -3.133 -26.741 -14.163 1 90.4 93 LYS B N 1
ATOM 2146 C CA . LYS B 1 93 ? -2.596 -26.883 -15.513 1 90.4 93 LYS B CA 1
ATOM 2147 C C . LYS B 1 93 ? -3.216 -2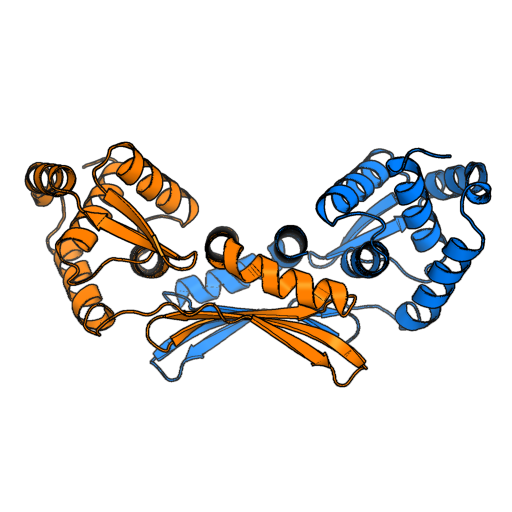5.861 -16.461 1 90.4 93 LYS B C 1
ATOM 2149 O O . LYS B 1 93 ? -2.516 -25.26 -17.279 1 90.4 93 LYS B O 1
ATOM 2154 N N . ASP B 1 94 ? -4.491 -25.688 -16.337 1 88.16 94 ASP B N 1
ATOM 2155 C CA . ASP B 1 94 ? -5.193 -24.712 -17.165 1 88.16 94 ASP B CA 1
ATOM 2156 C C . ASP B 1 94 ? -4.664 -23.301 -16.919 1 88.16 94 ASP B C 1
ATOM 2158 O O . ASP B 1 94 ? -4.487 -22.525 -17.861 1 88.16 94 ASP B O 1
ATOM 2162 N N . TYR B 1 95 ? -4.48 -23 -15.665 1 85.23 95 TYR B N 1
ATOM 2163 C CA . TYR B 1 95 ? -3.958 -21.689 -15.297 1 85.23 95 TYR B CA 1
ATOM 2164 C C . TYR B 1 95 ? -2.569 -21.47 -15.885 1 85.23 95 TYR B C 1
ATOM 2166 O O . TYR B 1 95 ? -2.289 -20.413 -16.455 1 85.23 95 TYR B O 1
ATOM 2174 N N . LEU B 1 96 ? -1.74 -22.433 -15.784 1 86.04 96 LEU B N 1
ATOM 2175 C CA . LEU B 1 96 ? -0.353 -22.312 -16.217 1 86.04 96 LEU B CA 1
ATOM 2176 C C . LEU B 1 96 ? -0.262 -22.248 -17.738 1 86.04 96 LEU B C 1
ATOM 2178 O O . LEU B 1 96 ? 0.648 -21.62 -18.284 1 86.04 96 LEU B O 1
ATOM 2182 N N . GLN B 1 97 ? -1.16 -22.917 -18.351 1 81.75 97 GLN B N 1
ATOM 2183 C CA . GLN B 1 97 ? -1.188 -22.887 -19.809 1 81.75 97 GLN B CA 1
ATOM 2184 C C . GLN B 1 97 ? -1.598 -21.511 -20.324 1 81.75 97 GLN B C 1
ATOM 2186 O O . GLN B 1 97 ? -1.104 -21.056 -21.357 1 81.75 97 GLN B O 1
ATOM 2191 N N . THR B 1 98 ? -2.491 -20.934 -19.646 1 73.88 98 THR B N 1
ATOM 2192 C CA . THR B 1 98 ? -3.036 -19.654 -20.083 1 73.88 98 THR B CA 1
ATOM 2193 C C . THR B 1 98 ? -2.14 -18.503 -19.634 1 73.88 98 THR B C 1
ATOM 2195 O O . THR B 1 98 ? -2.078 -17.464 -20.293 1 73.88 98 THR B O 1
ATOM 2198 N N . HIS B 1 99 ? -1.554 -18.704 -18.504 1 65.35 99 HIS B N 1
ATOM 2199 C CA . HIS B 1 99 ? -0.783 -17.611 -17.922 1 65.35 99 HIS B CA 1
ATOM 2200 C C . HIS B 1 99 ? 0.711 -17.914 -17.951 1 65.35 99 HIS B C 1
ATOM 2202 O O . HIS B 1 99 ? 1.535 -17.018 -17.755 1 65.35 99 HIS B O 1
ATOM 2208 N N . GLY B 1 100 ? 1.143 -19.212 -18.091 1 58.14 100 GLY B N 1
ATOM 2209 C CA . GLY B 1 100 ? 2.518 -19.675 -17.992 1 58.14 100 GLY B CA 1
ATOM 2210 C C . GLY B 1 100 ? 3.302 -19.493 -19.278 1 58.14 100 GLY B C 1
ATOM 2211 O O . GLY B 1 100 ? 4.521 -19.679 -19.3 1 58.14 100 GLY B O 1
ATOM 2212 N N . GLY B 1 101 ? 2.646 -19.537 -20.412 1 48.62 101 GLY B N 1
ATOM 2213 C CA . GLY B 1 101 ? 3.379 -19.669 -21.662 1 48.62 101 GLY B CA 1
ATOM 2214 C C . GLY B 1 101 ? 4.479 -18.637 -21.821 1 48.62 101 GLY B C 1
ATOM 2215 O O . GLY B 1 101 ? 5.259 -18.695 -22.773 1 48.62 101 GLY B O 1
ATOM 2216 N N . GLN B 1 102 ? 4.26 -17.44 -21.725 1 46.78 102 GLN B N 1
ATOM 2217 C CA . GLN B 1 102 ? 5.182 -16.523 -22.387 1 46.78 102 GLN B CA 1
ATOM 2218 C C . GLN B 1 102 ? 6.527 -16.479 -21.668 1 46.78 102 GLN B C 1
ATOM 2220 O O . GLN B 1 102 ? 6.602 -16.734 -20.464 1 46.78 102 GLN B O 1
ATOM 2225 N N . VAL B 1 103 ? 7.747 -16.26 -22.493 1 42.24 103 VAL B N 1
ATOM 2226 C CA . VAL B 1 103 ? 9.186 -16.112 -22.301 1 42.24 103 VAL B CA 1
ATOM 2227 C C . VAL B 1 103 ? 9.464 -15.487 -20.935 1 42.24 103 VAL B C 1
ATOM 2229 O O . VAL B 1 103 ? 8.556 -14.954 -20.293 1 42.24 103 VAL B O 1
ATOM 2232 N N . GLN B 1 104 ? 10.747 -14.884 -20.8 1 49 104 GLN B N 1
ATOM 2233 C CA . GLN B 1 104 ? 11.583 -14.238 -19.793 1 49 104 GLN B CA 1
ATOM 2234 C C . GLN B 1 104 ? 10.789 -13.203 -19.001 1 49 104 GLN B C 1
ATOM 2236 O O . GLN B 1 104 ? 10.467 -12.131 -19.519 1 49 104 GLN B O 1
ATOM 2241 N N . GLU B 1 105 ? 9.896 -13.687 -18.269 1 53.98 105 GLU B N 1
ATOM 2242 C CA . GLU B 1 105 ? 8.873 -12.897 -17.589 1 53.98 105 GLU B CA 1
ATOM 2243 C C . GLU B 1 105 ? 9.497 -11.749 -16.8 1 53.98 105 GLU B C 1
ATOM 2245 O O . GLU B 1 105 ? 10.072 -11.964 -15.731 1 53.98 105 GLU B O 1
ATOM 2250 N N . ARG B 1 106 ? 9.97 -10.84 -17.506 1 64.21 106 ARG B N 1
ATOM 2251 C CA . ARG B 1 106 ? 10.606 -9.652 -16.945 1 64.21 106 ARG B CA 1
ATOM 2252 C C . ARG B 1 106 ? 9.619 -8.848 -16.105 1 64.21 106 ARG B C 1
ATOM 2254 O O . ARG B 1 106 ? 8.509 -8.555 -16.554 1 64.21 106 ARG B O 1
ATOM 2261 N N . ILE B 1 107 ? 9.634 -9.018 -14.81 1 76.82 107 ILE B N 1
ATOM 2262 C CA . ILE B 1 107 ? 8.91 -8.13 -13.907 1 76.82 107 ILE B CA 1
ATOM 2263 C C . ILE B 1 107 ? 9.595 -6.766 -13.866 1 76.82 107 ILE B C 1
ATOM 2265 O O . ILE B 1 107 ? 10.804 -6.678 -13.637 1 76.82 107 ILE B O 1
ATOM 2269 N N . LEU B 1 108 ? 8.847 -5.827 -14.355 1 85.55 108 LEU B N 1
ATOM 2270 C CA . LEU B 1 108 ? 9.35 -4.46 -14.279 1 85.55 108 LEU B CA 1
ATOM 2271 C C . LEU B 1 108 ? 8.711 -3.709 -13.115 1 85.55 108 LEU B C 1
ATOM 2273 O O . LEU B 1 108 ? 7.515 -3.857 -12.858 1 85.55 108 LEU B O 1
ATOM 2277 N N . THR B 1 109 ? 9.464 -3 -12.342 1 90.88 109 THR B N 1
ATOM 2278 C CA . THR B 1 109 ? 8.968 -2.193 -11.233 1 90.88 109 THR B CA 1
ATOM 2279 C C . THR B 1 109 ? 9.355 -0.728 -11.415 1 90.88 109 THR B C 1
ATOM 2281 O O . THR B 1 109 ? 10.005 -0.14 -10.548 1 90.88 109 THR B O 1
ATOM 2284 N N . PRO B 1 110 ? 8.901 -0.146 -12.437 1 94.7 110 PRO B N 1
ATOM 2285 C CA . PRO B 1 110 ? 9.267 1.25 -12.688 1 94.7 110 PRO B CA 1
ATOM 2286 C C . PRO B 1 110 ? 8.701 2.206 -11.641 1 94.7 110 PRO B C 1
ATOM 2288 O O . PRO B 1 110 ? 7.614 1.97 -11.108 1 94.7 110 PRO B O 1
ATOM 2291 N N . ALA B 1 111 ? 9.418 3.214 -11.381 1 95.56 111 ALA B N 1
ATOM 2292 C CA . ALA B 1 111 ? 8.998 4.31 -10.512 1 95.56 111 ALA B CA 1
ATOM 2293 C C . ALA B 1 111 ? 9.451 5.657 -11.069 1 95.56 111 ALA B C 1
ATOM 2295 O O . ALA B 1 111 ? 10.559 5.776 -11.597 1 95.56 111 ALA B O 1
ATOM 2296 N N . ASP B 1 112 ? 8.536 6.583 -11.051 1 96.46 112 ASP B N 1
ATOM 2297 C CA . ASP B 1 112 ? 8.861 7.929 -11.511 1 96.46 112 ASP B CA 1
ATOM 2298 C C . ASP B 1 112 ? 8.09 8.982 -10.718 1 96.46 112 ASP B C 1
ATOM 2300 O O . ASP B 1 112 ? 7.102 8.664 -10.052 1 96.46 112 ASP B O 1
ATOM 2304 N N . TYR B 1 113 ? 8.645 10.171 -10.734 1 96.24 113 TYR B N 1
ATOM 2305 C CA . TYR B 1 113 ? 7.937 11.268 -10.084 1 96.24 113 TYR B CA 1
ATOM 2306 C C . TYR B 1 113 ? 7.759 12.444 -11.038 1 96.24 113 TYR B C 1
ATOM 2308 O O . TYR B 1 113 ? 8.495 12.572 -12.019 1 96.24 113 TYR B O 1
ATOM 2316 N N . TYR B 1 114 ? 6.72 13.237 -10.798 1 96.23 114 TYR B N 1
ATOM 2317 C CA . TYR B 1 114 ? 6.42 14.387 -11.644 1 96.23 114 TYR B CA 1
ATOM 2318 C C . TYR B 1 114 ? 5.704 15.475 -10.852 1 96.23 114 TYR B C 1
ATOM 2320 O O . TYR B 1 114 ? 5.272 15.245 -9.72 1 96.23 114 TYR B O 1
ATOM 2328 N N . THR B 1 115 ? 5.614 16.614 -11.408 1 93.76 115 THR B N 1
ATOM 2329 C CA . THR B 1 115 ? 4.867 17.723 -10.825 1 93.76 115 THR B CA 1
ATOM 2330 C C . THR B 1 115 ? 3.409 17.689 -11.275 1 93.76 115 THR B C 1
ATOM 2332 O O . THR B 1 115 ? 3.123 17.466 -12.453 1 93.76 115 THR B O 1
ATOM 2335 N N . THR B 1 116 ? 2.57 17.863 -10.321 1 88.32 116 THR B N 1
ATOM 2336 C CA . THR B 1 116 ? 1.15 17.899 -10.652 1 88.32 116 THR B CA 1
ATOM 2337 C C . THR B 1 116 ? 0.753 19.275 -11.18 1 88.32 116 THR B C 1
ATOM 2339 O O . THR B 1 116 ? 1.507 20.24 -11.043 1 88.32 116 THR B O 1
ATOM 2342 N N . PRO B 1 117 ? -0.412 19.245 -11.827 1 83.42 117 PRO B N 1
ATOM 2343 C CA . PRO B 1 117 ? -0.886 20.544 -12.311 1 83.42 117 PRO B CA 1
ATOM 2344 C C . PRO B 1 117 ? -1.016 21.578 -11.196 1 83.42 117 PRO B C 1
ATOM 2346 O O . PRO B 1 117 ? -0.925 22.782 -11.451 1 83.42 117 PRO B O 1
ATOM 2349 N N . GLN B 1 118 ? -1.191 21.161 -9.976 1 78.05 118 GLN B N 1
ATOM 2350 C CA . GLN B 1 118 ? -1.362 22.059 -8.838 1 78.05 118 GLN B CA 1
ATOM 2351 C C . GLN B 1 118 ? -0.013 22.488 -8.269 1 78.05 118 GLN B C 1
ATOM 2353 O O . GLN B 1 118 ? 0.045 23.268 -7.316 1 78.05 118 GLN B O 1
ATOM 2358 N N . GLY B 1 119 ? 1.05 22.003 -8.862 1 80.02 119 GLY B N 1
ATOM 2359 C CA . GLY B 1 119 ? 2.379 22.395 -8.421 1 80.02 119 GLY B CA 1
ATOM 2360 C C . GLY B 1 119 ? 2.948 21.481 -7.352 1 80.02 119 GLY B C 1
ATOM 2361 O O . GLY B 1 119 ? 4.008 21.76 -6.789 1 80.02 119 GLY B O 1
ATOM 2362 N N . ASN B 1 120 ? 2.289 20.444 -7.098 1 84 120 ASN B N 1
ATOM 2363 C CA . ASN B 1 120 ? 2.756 19.455 -6.132 1 84 120 ASN B CA 1
ATOM 2364 C C . ASN B 1 120 ? 3.516 18.321 -6.814 1 84 120 ASN B C 1
ATOM 2366 O O . ASN B 1 120 ? 3.685 18.327 -8.035 1 84 120 ASN B O 1
ATOM 2370 N N . TYR B 1 121 ? 4.076 17.517 -5.951 1 91.55 121 TYR B N 1
ATOM 2371 C CA . TYR B 1 121 ? 4.81 16.379 -6.493 1 91.55 121 TYR B CA 1
ATOM 2372 C C . TYR B 1 121 ? 4.032 15.084 -6.296 1 91.55 121 TYR B C 1
ATOM 2374 O O . TYR B 1 121 ? 3.354 14.907 -5.281 1 91.55 121 TYR B O 1
ATOM 2382 N N . ALA B 1 122 ? 4.152 14.254 -7.288 1 94.87 122 ALA B N 1
ATOM 2383 C CA . ALA B 1 122 ? 3.541 12.93 -7.202 1 94.87 122 ALA B CA 1
ATOM 2384 C C . ALA B 1 122 ? 4.515 11.847 -7.656 1 94.87 122 ALA B C 1
ATOM 2386 O O . ALA B 1 122 ? 5.382 12.095 -8.497 1 94.87 122 ALA B O 1
ATOM 2387 N N . VAL B 1 123 ? 4.436 10.724 -7.042 1 97.06 123 VAL B N 1
ATOM 2388 C CA . VAL B 1 123 ? 5.248 9.564 -7.395 1 97.06 123 VAL B CA 1
ATOM 2389 C C . VAL B 1 123 ? 4.352 8.45 -7.932 1 97.06 123 VAL B C 1
ATOM 2391 O O . VAL B 1 123 ? 3.333 8.117 -7.323 1 97.06 123 VAL B O 1
ATOM 2394 N N . ARG B 1 124 ? 4.671 7.951 -9.128 1 97.1 124 ARG B N 1
ATOM 2395 C CA . ARG B 1 124 ? 3.958 6.811 -9.696 1 97.1 124 ARG B CA 1
ATOM 2396 C C . ARG B 1 124 ? 4.833 5.563 -9.699 1 97.1 124 ARG B C 1
ATOM 2398 O O . ARG B 1 124 ? 5.952 5.584 -10.216 1 97.1 124 ARG B O 1
ATOM 2405 N N . CYS B 1 125 ? 4.306 4.524 -9.065 1 97.32 125 CYS B N 1
ATOM 2406 C CA . CYS B 1 125 ? 4.981 3.235 -8.954 1 97.32 125 CYS B CA 1
ATOM 2407 C C . CYS B 1 125 ? 4.141 2.125 -9.573 1 97.32 125 CYS B C 1
ATOM 2409 O O . CYS B 1 125 ? 2.92 2.097 -9.406 1 97.32 125 CYS B O 1
ATOM 2411 N N . GLN B 1 126 ? 4.864 1.233 -10.32 1 95.29 126 GLN B N 1
ATOM 2412 C CA . GLN B 1 126 ? 4.102 0.176 -10.978 1 95.29 126 GLN B CA 1
ATOM 2413 C C . GLN B 1 126 ? 4.809 -1.17 -10.856 1 95.29 126 GLN B C 1
ATOM 2415 O O . GLN B 1 126 ? 6.024 -1.223 -10.652 1 95.29 126 GLN B O 1
ATOM 2420 N N . ILE B 1 127 ? 4.006 -2.171 -10.833 1 91.46 127 ILE B N 1
ATOM 2421 C CA . ILE B 1 127 ? 4.485 -3.528 -11.071 1 91.46 127 ILE B CA 1
ATOM 2422 C C . ILE B 1 127 ? 3.865 -4.077 -12.355 1 91.46 127 ILE B C 1
ATOM 2424 O O . ILE B 1 127 ? 2.64 -4.151 -12.477 1 91.46 127 ILE B O 1
ATOM 2428 N N . ILE B 1 128 ? 4.731 -4.392 -13.281 1 89.14 128 ILE B N 1
ATOM 2429 C CA . ILE B 1 128 ? 4.288 -4.904 -14.573 1 89.14 128 ILE B CA 1
ATOM 2430 C C . ILE B 1 128 ? 4.77 -6.343 -14.75 1 89.14 128 ILE B C 1
ATOM 2432 O O . ILE B 1 128 ? 5.969 -6.618 -14.659 1 89.14 128 ILE B O 1
ATOM 2436 N N . GLU B 1 129 ? 3.829 -7.188 -14.887 1 82.32 129 GLU B N 1
ATOM 2437 C CA . GLU B 1 129 ? 4.115 -8.6 -15.125 1 82.32 129 GLU B CA 1
ATOM 2438 C C . GLU B 1 129 ? 3.573 -9.052 -16.478 1 82.32 129 GLU B C 1
ATOM 2440 O O . GLU B 1 129 ? 2.375 -8.934 -16.744 1 82.32 129 GLU B O 1
ATOM 2445 N N . LYS B 1 130 ? 4.507 -9.548 -17.24 1 76.95 130 LYS B N 1
ATOM 2446 C CA . LYS B 1 130 ? 4.116 -10.035 -18.56 1 76.95 130 LYS B CA 1
ATOM 2447 C C . LYS B 1 130 ? 3.327 -8.977 -19.325 1 76.95 130 LYS B C 1
ATOM 2449 O O . LYS B 1 130 ? 2.234 -9.25 -19.825 1 76.95 130 LYS B O 1
ATOM 2454 N N . ASP B 1 131 ? 3.781 -7.751 -19.289 1 78.25 131 ASP B N 1
ATOM 2455 C CA . ASP B 1 131 ? 3.273 -6.608 -20.042 1 78.25 131 ASP B CA 1
ATOM 2456 C C . ASP B 1 131 ? 1.921 -6.151 -19.501 1 78.25 131 ASP B C 1
ATOM 2458 O O . ASP B 1 131 ? 1.164 -5.474 -20.2 1 78.25 131 ASP B O 1
ATOM 2462 N N . MET B 1 132 ? 1.607 -6.729 -18.34 1 83.27 132 MET B N 1
ATOM 2463 C CA . MET B 1 132 ? 0.382 -6.292 -17.678 1 83.27 132 MET B CA 1
ATOM 2464 C C . MET B 1 132 ? 0.694 -5.616 -16.347 1 83.27 132 MET B C 1
ATOM 2466 O O . MET B 1 132 ? 1.543 -6.089 -15.589 1 83.27 132 MET B O 1
ATOM 2470 N N . THR B 1 133 ? -0.015 -4.543 -16.152 1 90.13 133 THR B N 1
ATOM 2471 C CA . THR B 1 133 ? 0.157 -3.85 -14.879 1 90.13 133 THR B CA 1
ATOM 2472 C C . THR B 1 133 ? -0.695 -4.497 -13.792 1 90.13 133 THR B C 1
ATOM 2474 O O . THR B 1 133 ? -1.925 -4.497 -13.876 1 90.13 133 THR B O 1
ATOM 2477 N N . VAL B 1 134 ? 0.061 -5.013 -12.816 1 89.6 134 VAL B N 1
ATOM 2478 C CA . VAL B 1 134 ? -0.682 -5.694 -11.76 1 89.6 134 VAL B CA 1
ATOM 2479 C C . VAL B 1 134 ? -0.904 -4.742 -10.587 1 89.6 134 VAL B C 1
ATOM 2481 O O . VAL B 1 134 ? -1.81 -4.947 -9.776 1 89.6 134 VAL B O 1
ATOM 2484 N N . LEU B 1 135 ? -0.048 -3.738 -10.486 1 94.91 135 LEU B N 1
ATOM 2485 C CA . LEU B 1 135 ? -0.156 -2.701 -9.465 1 94.91 135 LEU B CA 1
ATOM 2486 C C . LEU B 1 135 ? 0.252 -1.342 -10.025 1 94.91 135 LEU B C 1
ATOM 2488 O O . LEU B 1 135 ? 1.3 -1.219 -10.664 1 94.91 135 LEU B O 1
ATOM 2492 N N . ASP B 1 136 ? -0.623 -0.344 -9.875 1 97.08 136 ASP B N 1
ATOM 2493 C CA . ASP B 1 136 ? -0.361 1.045 -10.238 1 97.08 136 ASP B CA 1
ATOM 2494 C C . ASP B 1 136 ? -0.683 1.986 -9.08 1 97.08 136 ASP B C 1
ATOM 2496 O O . ASP B 1 136 ? -1.85 2.165 -8.725 1 97.08 136 ASP B O 1
ATOM 2500 N N . LEU B 1 137 ? 0.397 2.564 -8.548 1 97.69 137 LEU B N 1
ATOM 2501 C CA . LEU B 1 137 ? 0.265 3.37 -7.339 1 97.69 137 LEU B CA 1
ATOM 2502 C C . LEU B 1 137 ? 0.761 4.793 -7.579 1 97.69 137 LEU B C 1
ATOM 2504 O O . LEU B 1 137 ? 1.887 4.993 -8.041 1 97.69 137 LEU B O 1
ATOM 2508 N N . THR B 1 138 ? -0.067 5.776 -7.337 1 97.17 138 THR B N 1
ATOM 2509 C CA . THR B 1 138 ? 0.346 7.175 -7.354 1 97.17 138 THR B CA 1
ATOM 2510 C C . THR B 1 138 ? 0.126 7.821 -5.99 1 97.17 138 THR B C 1
ATOM 2512 O O . THR B 1 138 ? -0.973 7.751 -5.434 1 97.17 138 THR B O 1
ATOM 2515 N N . LEU B 1 139 ? 1.164 8.379 -5.466 1 95.29 139 LEU B N 1
ATOM 2516 C CA . LEU B 1 139 ? 1.131 9.017 -4.154 1 95.29 139 LEU B CA 1
ATOM 2517 C C . LEU B 1 139 ? 1.592 10.467 -4.244 1 95.29 139 LEU B C 1
ATOM 2519 O O . LEU B 1 139 ? 2.565 10.772 -4.937 1 95.29 139 LEU B O 1
ATOM 2523 N N . ALA B 1 140 ? 0.88 11.252 -3.55 1 91.21 140 ALA B N 1
ATOM 2524 C CA . ALA B 1 140 ? 1.361 12.625 -3.419 1 91.21 140 ALA B CA 1
ATOM 2525 C C . ALA B 1 140 ? 2.606 12.689 -2.538 1 91.21 140 ALA B C 1
ATOM 2527 O O . ALA B 1 140 ? 2.678 12.019 -1.505 1 91.21 140 ALA B O 1
ATOM 2528 N N . ALA B 1 141 ? 3.599 13.387 -3.049 1 89.83 141 ALA B N 1
ATOM 2529 C CA . ALA B 1 141 ? 4.826 13.589 -2.282 1 89.83 141 ALA B CA 1
ATOM 2530 C C . ALA B 1 141 ? 4.908 15.015 -1.745 1 89.83 141 ALA B C 1
ATOM 2532 O O . ALA B 1 141 ? 4.613 15.973 -2.462 1 89.83 141 ALA B O 1
ATOM 2533 N N . PRO B 1 142 ? 5.259 15.087 -0.479 1 80.36 142 PRO B N 1
ATOM 2534 C CA . PRO B 1 142 ? 5.302 16.419 0.129 1 80.36 142 PRO B CA 1
ATOM 2535 C C . PRO B 1 142 ? 6.4 17.302 -0.46 1 80.36 142 PRO B C 1
ATOM 2537 O O . PRO B 1 142 ? 6.318 18.53 -0.383 1 80.36 142 PRO B O 1
ATOM 2540 N N . SER B 1 143 ? 7.425 16.681 -1.02 1 84.4 143 SER B N 1
ATOM 2541 C CA . SER B 1 143 ? 8.527 17.417 -1.632 1 84.4 143 SER B CA 1
ATOM 2542 C C . SER B 1 143 ? 9.176 16.611 -2.752 1 84.4 143 SER B C 1
ATOM 2544 O O . SER B 1 143 ? 8.875 15.428 -2.927 1 84.4 143 SER B O 1
ATOM 2546 N N . ARG B 1 144 ? 10.047 17.383 -3.508 1 89.12 144 ARG B N 1
ATOM 2547 C CA . ARG B 1 144 ? 10.799 16.717 -4.567 1 89.12 144 ARG B CA 1
ATOM 2548 C C . ARG B 1 144 ? 11.731 15.656 -3.993 1 89.12 144 ARG B C 1
ATOM 2550 O O . ARG B 1 144 ? 11.871 14.571 -4.561 1 89.12 144 ARG B O 1
ATOM 2557 N N . GLU B 1 145 ? 12.385 16.012 -2.9 1 89.4 145 GLU B N 1
ATOM 2558 C CA . GLU B 1 145 ? 13.304 15.09 -2.239 1 89.4 145 GLU B CA 1
ATOM 2559 C C . GLU B 1 145 ? 12.577 13.84 -1.752 1 89.4 145 GLU B C 1
ATOM 2561 O O . GLU B 1 145 ? 13.079 12.725 -1.903 1 89.4 145 GLU B O 1
ATOM 2566 N N . ALA B 1 146 ? 11.436 14.086 -1.217 1 87.33 146 ALA B N 1
ATOM 2567 C CA . ALA B 1 146 ? 10.623 12.956 -0.775 1 87.33 146 ALA B CA 1
ATOM 2568 C C . ALA B 1 146 ? 10.222 12.075 -1.955 1 87.33 146 ALA B C 1
ATOM 2570 O O . ALA B 1 146 ? 10.261 10.846 -1.861 1 87.33 146 ALA B O 1
ATOM 2571 N N . ALA B 1 147 ? 9.86 12.732 -3.059 1 92.86 147 ALA B N 1
ATOM 2572 C CA . ALA B 1 147 ? 9.463 12.003 -4.26 1 92.86 147 ALA B CA 1
ATOM 2573 C C . ALA B 1 147 ? 10.597 11.115 -4.764 1 92.86 147 ALA B C 1
ATOM 2575 O O . ALA B 1 147 ? 10.379 9.948 -5.098 1 92.86 147 ALA B O 1
ATOM 2576 N N . GLN B 1 148 ? 11.726 11.639 -4.761 1 93.5 148 GLN B N 1
ATOM 2577 C CA . GLN B 1 148 ? 12.905 10.897 -5.194 1 93.5 148 GLN B CA 1
ATOM 2578 C C . GLN B 1 148 ? 13.191 9.724 -4.26 1 93.5 148 GLN B C 1
ATOM 2580 O O . GLN B 1 148 ? 13.517 8.626 -4.716 1 93.5 148 GLN B O 1
ATOM 2585 N N . ALA B 1 149 ? 13.119 10.017 -3.024 1 90.6 149 ALA B N 1
ATOM 2586 C CA . ALA B 1 149 ? 13.341 8.97 -2.029 1 90.6 149 ALA B CA 1
ATOM 2587 C C . ALA B 1 149 ? 12.343 7.829 -2.202 1 90.6 149 ALA B C 1
ATOM 2589 O O . ALA B 1 149 ? 12.704 6.656 -2.082 1 90.6 149 ALA B O 1
ATOM 2590 N N . MET B 1 150 ? 11.119 8.164 -2.472 1 93.71 150 MET B N 1
ATOM 2591 C CA . MET B 1 150 ? 10.065 7.171 -2.661 1 93.71 150 MET B CA 1
ATOM 2592 C C . MET B 1 150 ? 10.366 6.28 -3.861 1 93.71 150 MET B C 1
ATOM 2594 O O . MET B 1 150 ? 10.201 5.061 -3.791 1 93.71 150 MET B O 1
ATOM 2598 N N . CYS B 1 151 ? 10.795 6.892 -4.916 1 94.36 151 CYS B N 1
ATOM 2599 C CA . CYS B 1 151 ? 11.159 6.125 -6.102 1 94.36 151 CYS B CA 1
ATOM 2600 C C . CYS B 1 151 ? 12.285 5.145 -5.793 1 94.36 151 CYS B C 1
ATOM 2602 O O . CYS B 1 151 ? 12.252 3.995 -6.234 1 94.36 151 CYS B O 1
ATOM 2604 N N . HIS B 1 152 ? 13.232 5.6 -5.031 1 93.39 152 HIS B N 1
ATOM 2605 C CA . HIS B 1 152 ? 14.37 4.759 -4.676 1 93.39 152 HIS B CA 1
ATOM 2606 C C . HIS B 1 152 ? 13.944 3.61 -3.768 1 93.39 152 HIS B C 1
ATOM 2608 O O . HIS B 1 152 ? 14.403 2.478 -3.936 1 93.39 152 HIS B O 1
ATOM 2614 N N . SER B 1 153 ? 13.111 3.908 -2.878 1 92.31 153 SER B N 1
ATOM 2615 C CA . SER B 1 153 ? 12.638 2.894 -1.941 1 92.31 153 SER B CA 1
ATOM 2616 C C . SER B 1 153 ? 11.791 1.842 -2.648 1 92.31 153 SER B C 1
ATOM 2618 O O . SER B 1 153 ? 11.788 0.673 -2.255 1 92.31 153 SER B O 1
ATOM 2620 N N . TRP B 1 154 ? 11.054 2.263 -3.668 1 93.26 154 TRP B N 1
ATOM 2621 C CA . TRP B 1 154 ? 10.167 1.372 -4.409 1 93.26 154 TRP B CA 1
ATOM 2622 C C . TRP B 1 154 ? 10.945 0.211 -5.018 1 93.26 154 TRP B C 1
ATOM 2624 O O . TRP B 1 154 ? 10.484 -0.933 -4.996 1 93.26 154 TRP B O 1
ATOM 2634 N N . ALA B 1 155 ? 12.096 0.486 -5.495 1 85.34 155 ALA B N 1
ATOM 2635 C CA . ALA B 1 155 ? 12.919 -0.522 -6.158 1 85.34 155 ALA B CA 1
ATOM 2636 C C . ALA B 1 155 ? 13.186 -1.706 -5.234 1 85.34 155 ALA B C 1
ATOM 2638 O O . ALA B 1 155 ? 13.233 -2.854 -5.683 1 85.34 155 ALA B O 1
ATOM 2639 N N . LYS B 1 156 ? 13.193 -1.455 -3.952 1 86.05 156 LYS B N 1
ATOM 2640 C CA . LYS B 1 156 ? 13.544 -2.502 -2.998 1 86.05 156 LYS B CA 1
ATOM 2641 C C . LYS B 1 156 ? 12.309 -3.014 -2.262 1 86.05 156 LYS B C 1
ATOM 2643 O O . LYS B 1 156 ? 12.334 -4.096 -1.673 1 86.05 156 LYS B O 1
ATOM 2648 N N . LYS B 1 157 ? 11.22 -2.308 -2.344 1 90.09 157 LYS B N 1
ATOM 2649 C CA . LYS B 1 157 ? 10.101 -2.602 -1.454 1 90.09 157 LYS B CA 1
ATOM 2650 C C . LYS B 1 157 ? 8.864 -3.018 -2.246 1 90.09 157 LYS B C 1
ATOM 2652 O O . LYS B 1 157 ? 7.84 -3.382 -1.662 1 90.09 157 LYS B O 1
ATOM 2657 N N . SER B 1 158 ? 8.932 -2.982 -3.516 1 91.25 158 SER B N 1
ATOM 2658 C CA . SER B 1 158 ? 7.766 -3.153 -4.376 1 91.25 158 SER B CA 1
ATOM 2659 C C . SER B 1 158 ? 7.025 -4.446 -4.053 1 91.25 158 SER B C 1
ATOM 2661 O O . SER B 1 158 ? 5.799 -4.449 -3.923 1 91.25 158 SER B O 1
ATOM 2663 N N . GLN B 1 159 ? 7.749 -5.482 -3.826 1 83.89 159 GLN B N 1
ATOM 2664 C CA . GLN B 1 159 ? 7.123 -6.776 -3.573 1 83.89 159 GLN B CA 1
ATOM 2665 C C . GLN B 1 159 ? 6.466 -6.809 -2.196 1 83.89 159 GLN B C 1
ATOM 2667 O O . GLN B 1 159 ? 5.365 -7.342 -2.04 1 83.89 159 GLN B O 1
ATOM 2672 N N . ASP B 1 160 ? 7.164 -6.312 -1.263 1 85.75 160 ASP B N 1
ATOM 2673 C CA . ASP B 1 160 ? 6.619 -6.239 0.09 1 85.75 160 ASP B CA 1
ATOM 2674 C C . ASP B 1 160 ? 5.342 -5.403 0.123 1 85.75 160 ASP B C 1
ATOM 2676 O O . ASP B 1 160 ? 4.373 -5.767 0.793 1 85.75 160 ASP B O 1
ATOM 2680 N N . ILE B 1 161 ? 5.374 -4.339 -0.547 1 91.56 161 ILE B N 1
ATOM 2681 C CA . ILE B 1 161 ? 4.222 -3.446 -0.608 1 91.56 161 ILE B CA 1
ATOM 2682 C C . ILE B 1 161 ? 3.052 -4.158 -1.285 1 91.56 161 ILE B C 1
ATOM 2684 O O . ILE B 1 161 ? 1.925 -4.123 -0.787 1 91.56 161 ILE B O 1
ATOM 2688 N N . TYR B 1 162 ? 3.431 -4.823 -2.339 1 90.48 162 TYR B N 1
ATOM 2689 C CA . TYR B 1 162 ? 2.402 -5.585 -3.038 1 90.48 162 TYR B CA 1
ATOM 2690 C C . TYR B 1 162 ? 1.769 -6.62 -2.116 1 90.48 162 TYR B C 1
ATOM 2692 O O . TYR B 1 162 ? 0.543 -6.733 -2.047 1 90.48 162 TYR B O 1
ATOM 2700 N N . GLY B 1 163 ? 2.592 -7.314 -1.475 1 85.18 163 GLY B N 1
ATOM 2701 C CA . GLY B 1 163 ? 2.108 -8.327 -0.551 1 85.18 163 GLY B CA 1
ATOM 2702 C C . GLY B 1 163 ? 1.231 -7.761 0.55 1 85.18 163 GLY B C 1
ATOM 2703 O O . GLY B 1 163 ? 0.186 -8.329 0.873 1 85.18 163 GLY B O 1
ATOM 2704 N N . MET B 1 164 ? 1.643 -6.715 1.089 1 88.29 164 MET B N 1
ATOM 2705 C CA . MET B 1 164 ? 0.886 -6.063 2.154 1 88.29 164 MET B CA 1
ATOM 2706 C C . MET B 1 164 ? -0.482 -5.613 1.653 1 88.29 164 MET B C 1
ATOM 2708 O O . MET B 1 164 ? -1.49 -5.799 2.336 1 88.29 164 MET B O 1
ATOM 2712 N N . LEU B 1 165 ? -0.548 -5.015 0.481 1 92.65 165 LEU B N 1
ATOM 2713 C CA . LEU B 1 165 ? -1.799 -4.537 -0.098 1 92.65 165 LEU B CA 1
ATOM 2714 C C . LEU B 1 165 ? -2.76 -5.694 -0.347 1 92.65 165 LEU B C 1
ATOM 2716 O O . LEU B 1 165 ? -3.94 -5.612 -0 1 92.65 165 LEU B O 1
ATOM 2720 N N . MET B 1 166 ? -2.194 -6.729 -0.844 1 87.35 166 MET B N 1
ATOM 2721 C CA . MET B 1 166 ? -3.014 -7.91 -1.097 1 87.35 166 MET B CA 1
ATOM 2722 C C . MET B 1 166 ? -3.549 -8.491 0.207 1 87.35 166 MET B C 1
ATOM 2724 O O . MET B 1 166 ? -4.709 -8.899 0.28 1 87.35 166 MET B O 1
ATOM 2728 N N . GLY B 1 167 ? -2.735 -8.505 1.173 1 84.84 167 GLY B N 1
ATOM 2729 C CA . GLY B 1 167 ? -3.132 -9.028 2.47 1 84.84 167 GLY B CA 1
ATOM 2730 C C . GLY B 1 167 ? -4.205 -8.195 3.146 1 84.84 167 GLY B C 1
ATOM 2731 O O . GLY B 1 167 ? -5.124 -8.739 3.762 1 84.84 167 GLY B O 1
ATOM 2732 N N . GLU B 1 168 ? -4.122 -6.914 2.959 1 87.6 168 GLU B N 1
ATOM 2733 C CA . GLU B 1 168 ? -5.051 -6.013 3.635 1 87.6 168 GLU B CA 1
ATOM 2734 C C . GLU B 1 168 ? -6.378 -5.926 2.887 1 87.6 168 GLU B C 1
ATOM 2736 O O . GLU B 1 168 ? -7.429 -5.727 3.499 1 87.6 168 GLU B O 1
ATOM 2741 N N . LEU B 1 169 ? -6.336 -6.057 1.609 1 89.83 169 LEU B N 1
ATOM 2742 C CA . LEU B 1 169 ? -7.523 -5.751 0.817 1 89.83 169 LEU B CA 1
ATOM 2743 C C . LEU B 1 169 ? -8.272 -7.026 0.446 1 89.83 169 LEU B C 1
ATOM 2745 O O . LEU B 1 169 ? -9.453 -6.977 0.094 1 89.83 169 LEU B O 1
ATOM 2749 N N . ILE B 1 170 ? -7.59 -8.022 0.329 1 79.67 170 ILE B N 1
ATOM 2750 C CA . ILE B 1 170 ? -8.268 -9.262 -0.032 1 79.67 170 ILE B CA 1
ATOM 2751 C C . ILE B 1 170 ? -8.622 -10.044 1.231 1 79.67 170 ILE B C 1
ATOM 2753 O O . ILE B 1 170 ? -7.785 -10.206 2.123 1 79.67 170 ILE B O 1
#

Secondary structure (DSSP, 8-state):
---HHHHHHHHHHHHHHH-SSPEEHHHHHHHHHHTTSS-HHHHHHHHHHHHHTTSEEEEEETTEEEEEE-HHHHHHHHHHGGGS-HHHHHHHHHHHHHHS-SSS--EE--EEEEE-TTS-EEEEEEEEETTEEEEEEEEEESSHHHHHHHHHHHHHHHHHHHHHHHHHH-/---HHHHHHHHHHHHHHH-SSPEEHHHHHHHHHHTTSS-HHHHHHHHHHHHHTTSEEEEEETTEEEEEE-HHHHHHHHHHGGGS-HHHHHHHHHHHHHHS-SSS--EE--EEEEE-TTS-EEEEEEEEETTEEEEEEEEEESSHHHHHHHHHHHHHHHHHHHHHHHHHH-

Foldseek 3Di:
DPDLLVQLLLLVLLLQVPFPDWDWLVLSQCLCVVVPSDALVSNVVSQVVCVVVPQWPWDQDLQTTTIHGDPVVVVVSVVCVVVDDPVSSVSSNVSCVVPRPDPPFDWDWAKDKDADPVRWIKIWTFTATPNRTPDIDIDTARDPVRNVVVRVVCSNCVVVVVSVVRRVPD/DPDLLVQLLLLVLLLQVPFPDWDFLVLSQCLCVVVPSDALVSNVVSQVVCVVVPQWPWDADLQTTTIHGDPVVVVVSVVCVVVDDPVSSVSSNVSCVVPRPDPPFDWDWAKDKDADPVRWIKIWTFTATPNRTPDIDIDTARDPVRNVVVRVVCSNCVVVVVSVCRRVPD

InterPro domains:
  IPR025374 Protein of unknown function DUF4364 [PF14277] (8-169)
  IPR036388 Winged helix-like DNA-binding domain superfamily [G3DSA:1.10.10.10] (11-101)
  IPR036390 Winged helix DNA-binding domain superfamily [SSF46785] (9-84)

Solvent-accessible surface area (backbone atoms only — not comparable to full-atom values): 18044 Å² total; per-residue (Å²): 127,72,54,70,68,54,48,52,46,50,49,52,51,50,47,34,65,70,35,86,51,71,37,38,63,66,60,53,46,36,58,42,45,52,66,60,74,52,52,53,62,60,49,51,51,47,53,50,48,34,38,73,70,47,26,28,42,75,44,71,56,92,49,36,56,27,35,35,55,31,73,59,25,52,54,52,42,72,74,46,51,82,74,51,53,68,66,59,54,49,51,47,52,52,48,38,60,75,69,42,65,70,73,85,66,58,69,43,60,56,53,46,63,50,72,42,98,88,71,44,30,30,27,42,38,37,35,26,50,75,92,35,73,46,32,40,37,35,36,56,24,64,26,71,67,48,24,51,44,25,39,59,33,38,52,69,36,49,48,60,50,49,51,50,50,46,41,66,25,85,127,71,53,70,69,54,47,53,46,50,51,53,50,51,47,34,65,70,35,85,52,73,38,37,62,64,59,53,46,36,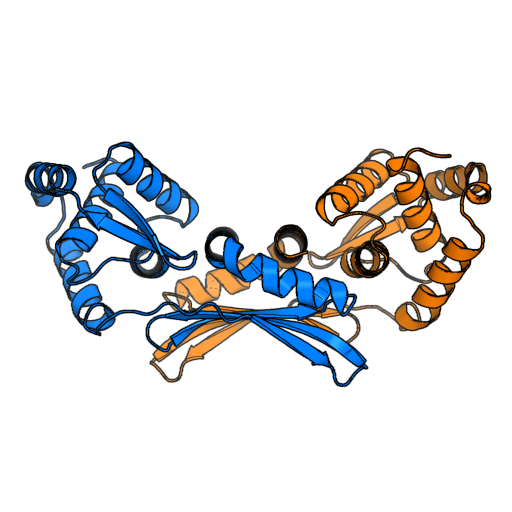58,40,44,52,68,60,74,51,50,54,62,60,48,51,53,47,54,51,48,34,38,73,71,48,27,28,43,75,43,73,57,92,51,35,57,29,36,37,55,31,73,60,26,50,53,53,42,70,74,46,51,81,75,53,52,68,66,59,54,48,52,50,52,51,48,38,61,74,70,42,65,70,74,86,67,57,70,44,61,55,55,47,64,48,72,43,98,86,70,42,30,32,25,41,38,36,35,28,49,74,91,33,73,46,32,40,37,36,34,56,22,66,27,69,67,46,23,52,44,25,40,59,32,37,50,69,35,50,48,60,51,50,49,49,52,45,39,65,25,86